Protein AF-A0A8S2PSJ0-F1 (afdb_monomer_lite)

Structure (mmCIF, N/CA/C/O backbone):
data_AF-A0A8S2PSJ0-F1
#
_entry.id   AF-A0A8S2PSJ0-F1
#
loop_
_atom_site.group_PDB
_atom_site.id
_atom_site.type_symbol
_atom_site.label_atom_id
_atom_site.label_alt_id
_atom_site.label_comp_id
_atom_site.label_asym_id
_atom_site.label_entity_id
_atom_site.label_seq_id
_atom_site.pdbx_PDB_ins_code
_atom_site.Cartn_x
_atom_site.Cartn_y
_atom_site.Cartn_z
_atom_site.occupancy
_atom_site.B_iso_or_equiv
_atom_site.auth_seq_id
_atom_site.auth_comp_id
_atom_site.auth_asym_id
_atom_site.auth_atom_id
_atom_site.pdbx_PDB_model_num
ATOM 1 N N . MET A 1 1 ? 32.966 13.138 -18.708 1.00 40.41 1 MET A N 1
ATOM 2 C CA . MET A 1 1 ? 32.178 12.033 -18.111 1.00 40.41 1 MET A CA 1
ATOM 3 C C . MET A 1 1 ? 32.703 11.611 -16.734 1.00 40.41 1 MET A C 1
ATOM 5 O O . MET A 1 1 ? 31.937 11.691 -15.784 1.00 40.41 1 MET A O 1
ATOM 9 N N . ALA A 1 2 ? 33.989 11.267 -16.569 1.00 44.00 2 ALA A N 1
ATOM 10 C CA . ALA A 1 2 ? 34.553 10.780 -15.294 1.00 44.00 2 ALA A CA 1
ATOM 11 C C . ALA A 1 2 ? 34.354 11.712 -14.070 1.00 44.00 2 ALA A C 1
ATOM 13 O O . ALA A 1 2 ? 34.025 11.252 -12.980 1.00 44.00 2 ALA A O 1
ATOM 14 N N . ALA A 1 3 ? 34.465 13.035 -14.243 1.00 50.28 3 ALA A N 1
ATOM 15 C CA . ALA A 1 3 ? 34.291 13.997 -13.146 1.00 50.28 3 ALA A CA 1
ATOM 16 C C . ALA A 1 3 ? 32.845 14.099 -12.613 1.00 50.28 3 ALA A C 1
ATOM 18 O O . ALA A 1 3 ? 32.640 14.432 -11.449 1.00 50.28 3 ALA A O 1
ATOM 19 N N . ILE A 1 4 ? 31.841 13.818 -13.452 1.00 47.78 4 ILE A N 1
ATOM 20 C CA . ILE A 1 4 ? 30.420 13.860 -13.066 1.00 47.78 4 ILE A CA 1
ATOM 21 C C . ILE A 1 4 ? 30.052 12.576 -12.318 1.00 47.78 4 ILE A C 1
ATOM 23 O O . ILE A 1 4 ? 29.417 12.637 -11.269 1.00 47.78 4 ILE A O 1
ATOM 27 N N . VAL A 1 5 ? 30.533 11.428 -12.803 1.00 52.12 5 VAL A N 1
ATOM 28 C CA . VAL A 1 5 ? 30.345 10.123 -12.154 1.00 52.12 5 VAL A CA 1
ATOM 29 C C . VAL A 1 5 ? 30.957 10.123 -10.751 1.00 52.12 5 VAL A C 1
ATOM 31 O O . VAL A 1 5 ? 30.275 9.745 -9.806 1.00 52.12 5 VAL A O 1
ATOM 34 N N . ASN A 1 6 ? 32.166 10.672 -10.581 1.00 55.84 6 ASN A N 1
ATOM 35 C CA . ASN A 1 6 ? 32.816 10.796 -9.268 1.00 55.84 6 ASN A CA 1
ATOM 36 C C . ASN A 1 6 ? 32.075 11.729 -8.293 1.00 55.84 6 ASN A C 1
ATOM 38 O O . ASN A 1 6 ? 32.113 11.521 -7.080 1.00 55.84 6 ASN A O 1
ATOM 42 N N . LYS A 1 7 ? 31.375 12.755 -8.795 1.00 51.44 7 LYS A N 1
ATOM 43 C CA . LYS A 1 7 ? 30.520 13.612 -7.957 1.00 51.44 7 LYS A CA 1
ATOM 44 C C . LYS A 1 7 ? 29.247 12.887 -7.522 1.00 51.44 7 LYS A C 1
ATOM 46 O O . LYS A 1 7 ? 28.846 13.007 -6.369 1.00 51.44 7 LYS A O 1
ATOM 51 N N . ILE A 1 8 ? 28.628 12.106 -8.405 1.00 54.94 8 ILE A N 1
ATOM 52 C CA . ILE A 1 8 ? 27.411 11.342 -8.090 1.00 54.94 8 ILE A CA 1
ATOM 53 C C . ILE A 1 8 ? 27.715 10.220 -7.089 1.00 54.94 8 ILE A C 1
ATOM 55 O O . ILE A 1 8 ? 26.994 10.074 -6.103 1.00 54.94 8 ILE A O 1
ATOM 59 N N . THR A 1 9 ? 28.809 9.480 -7.277 1.00 56.53 9 THR A N 1
ATOM 60 C CA . THR A 1 9 ? 29.201 8.371 -6.389 1.00 56.53 9 THR A CA 1
ATOM 61 C C . THR A 1 9 ? 29.614 8.829 -4.992 1.00 56.53 9 THR A C 1
ATOM 63 O O . THR A 1 9 ? 29.404 8.095 -4.033 1.00 56.53 9 THR A O 1
ATOM 66 N N . THR A 1 10 ? 30.140 10.047 -4.842 1.00 56.94 10 THR A N 1
ATOM 67 C CA . THR A 1 10 ? 30.482 10.623 -3.527 1.00 56.94 10 THR A CA 1
ATOM 68 C C . THR A 1 10 ? 29.301 11.320 -2.847 1.00 56.94 10 THR A C 1
ATOM 70 O O . THR A 1 10 ? 29.219 11.327 -1.620 1.00 56.94 10 THR A O 1
ATOM 73 N N . THR A 1 11 ? 28.344 11.846 -3.616 1.00 54.62 11 THR A N 1
ATOM 74 C CA . THR A 1 11 ? 27.159 12.539 -3.075 1.00 54.62 11 THR A CA 1
ATOM 75 C C . THR A 1 11 ? 26.040 11.564 -2.681 1.00 54.62 11 THR A C 1
ATOM 77 O O . THR A 1 11 ? 25.352 11.781 -1.684 1.00 54.62 11 THR A O 1
ATOM 80 N N . ALA A 1 12 ? 25.878 10.447 -3.398 1.00 55.59 12 ALA A N 1
ATOM 81 C CA . ALA A 1 12 ? 24.887 9.412 -3.087 1.00 55.59 12 ALA A CA 1
ATOM 82 C C . ALA A 1 12 ? 24.962 8.857 -1.640 1.00 55.59 12 ALA A C 1
ATOM 84 O O . ALA A 1 12 ? 23.925 8.846 -0.967 1.00 55.59 12 ALA A O 1
ATOM 85 N N . PRO A 1 13 ? 26.133 8.464 -1.092 1.00 62.53 13 PRO A N 1
ATOM 86 C CA . PRO A 1 13 ? 26.226 7.988 0.292 1.00 62.53 13 PRO A CA 1
ATOM 87 C C . PRO A 1 13 ? 25.965 9.097 1.325 1.00 62.53 13 PRO A C 1
ATOM 89 O O . PRO A 1 13 ? 25.469 8.821 2.420 1.00 62.53 13 PRO A O 1
ATOM 92 N N . GLN A 1 14 ? 26.223 10.366 0.990 1.00 65.56 14 GLN A N 1
ATOM 93 C CA . GLN A 1 14 ? 25.905 11.501 1.865 1.00 65.56 14 GLN A CA 1
ATOM 94 C C . GLN A 1 14 ? 24.394 11.759 1.946 1.00 65.56 14 GLN A C 1
ATOM 96 O O . GLN A 1 14 ? 23.866 12.004 3.029 1.00 65.56 14 GLN A O 1
ATOM 101 N N . ILE A 1 15 ? 23.675 11.629 0.828 1.00 69.31 15 ILE A N 1
ATOM 102 C CA . ILE A 1 15 ? 22.209 11.739 0.805 1.00 69.31 15 ILE A CA 1
ATOM 103 C C . ILE A 1 15 ? 21.572 10.550 1.534 1.00 69.31 15 ILE A C 1
ATOM 105 O O . ILE A 1 15 ? 20.698 10.749 2.378 1.00 69.31 15 ILE A O 1
ATOM 109 N N . ALA A 1 16 ? 22.039 9.325 1.276 1.00 63.41 16 ALA A N 1
ATOM 110 C CA . ALA A 1 16 ? 21.532 8.125 1.942 1.00 63.41 16 ALA A CA 1
ATOM 111 C C . ALA A 1 16 ? 21.738 8.179 3.466 1.00 63.41 16 ALA A C 1
ATOM 113 O O . ALA A 1 16 ? 20.807 7.920 4.229 1.00 63.41 16 ALA A O 1
ATOM 114 N N . SER A 1 17 ? 22.924 8.594 3.924 1.00 61.53 17 SER A N 1
ATOM 115 C CA . SER A 1 17 ? 23.196 8.781 5.355 1.00 61.53 17 SER A CA 1
ATOM 116 C C . SER A 1 17 ? 22.413 9.952 5.963 1.00 61.53 17 SER A C 1
ATOM 118 O O . SER A 1 17 ? 21.994 9.862 7.118 1.00 61.53 17 SER A O 1
ATOM 120 N N . GLY A 1 18 ? 22.130 11.011 5.198 1.00 70.38 18 GLY A N 1
ATOM 121 C CA . GLY A 1 18 ? 21.228 12.094 5.603 1.00 70.38 18 GLY A CA 1
ATOM 122 C C . GLY A 1 18 ? 19.787 11.619 5.821 1.00 70.38 18 GLY A C 1
ATOM 123 O O . GLY A 1 18 ? 19.194 11.897 6.867 1.00 70.38 18 GLY A O 1
ATOM 124 N N . VAL A 1 19 ? 19.243 10.835 4.885 1.00 69.62 19 VAL A N 1
ATOM 125 C CA . VAL A 1 19 ? 17.903 10.230 4.997 1.00 69.62 19 VAL A CA 1
ATOM 126 C C . VAL A 1 19 ? 17.849 9.231 6.153 1.00 69.62 19 VAL A C 1
ATOM 128 O O . VAL A 1 19 ? 16.903 9.260 6.940 1.00 69.62 19 VAL A O 1
ATOM 131 N N . ALA A 1 20 ? 18.880 8.399 6.321 1.00 68.25 20 ALA A N 1
ATOM 132 C CA . ALA A 1 20 ? 18.963 7.452 7.429 1.00 68.25 20 ALA A CA 1
ATOM 133 C C . ALA A 1 20 ? 18.975 8.167 8.790 1.00 68.25 20 ALA A C 1
ATOM 135 O O . ALA A 1 20 ? 18.188 7.820 9.671 1.00 68.25 20 ALA A O 1
ATOM 136 N N . ARG A 1 21 ? 19.788 9.222 8.951 1.00 69.88 21 ARG A N 1
ATOM 137 C CA . ARG A 1 21 ? 19.834 10.035 10.182 1.00 69.88 21 ARG A CA 1
ATOM 138 C C . ARG A 1 21 ? 18.501 10.724 10.484 1.00 69.88 21 ARG A C 1
ATOM 140 O O . ARG A 1 21 ? 18.159 10.894 11.651 1.00 69.88 21 ARG A O 1
ATOM 147 N N . PHE A 1 22 ? 17.728 11.082 9.458 1.00 75.81 22 PHE A N 1
ATOM 148 C CA . PHE A 1 22 ? 16.395 11.667 9.620 1.00 75.81 22 PHE A CA 1
ATOM 149 C C . PHE A 1 22 ? 15.313 10.627 9.961 1.00 75.81 22 PHE A C 1
ATOM 151 O O . PHE A 1 22 ? 14.418 10.900 10.766 1.00 75.81 22 PHE A O 1
ATOM 158 N N . ALA A 1 23 ? 15.385 9.432 9.373 1.00 75.81 23 ALA A N 1
ATOM 159 C CA . ALA A 1 23 ? 14.396 8.373 9.561 1.00 75.81 23 ALA A CA 1
ATOM 160 C C . ALA A 1 23 ? 14.571 7.618 10.891 1.00 75.81 23 ALA A C 1
ATOM 162 O O . ALA A 1 23 ? 13.580 7.310 11.556 1.00 75.81 23 ALA A O 1
ATOM 163 N N . GLN A 1 24 ? 15.814 7.375 11.321 1.00 77.62 24 GLN A N 1
ATOM 164 C CA . GLN A 1 24 ? 16.148 6.645 12.552 1.00 77.62 24 GLN A CA 1
ATOM 165 C C . GLN A 1 24 ? 15.396 7.122 13.810 1.00 77.62 24 GLN A C 1
ATOM 167 O O . GLN A 1 24 ? 14.772 6.287 14.472 1.00 77.62 24 GLN A O 1
ATOM 172 N N . PRO A 1 25 ? 15.385 8.423 14.174 1.00 85.62 25 PRO A N 1
ATOM 173 C CA . PRO A 1 25 ? 14.705 8.867 15.391 1.00 85.62 25 PRO A CA 1
ATOM 174 C C . PRO A 1 25 ? 13.179 8.721 15.303 1.00 85.62 25 PRO A C 1
ATOM 176 O O . PRO A 1 25 ? 12.532 8.479 16.324 1.00 85.62 25 PRO A O 1
ATOM 179 N N . LYS A 1 26 ? 12.597 8.828 14.100 1.00 78.81 26 LYS A N 1
ATOM 180 C CA . LYS A 1 26 ? 11.154 8.655 13.875 1.00 78.81 26 LYS A CA 1
ATOM 181 C C . LYS A 1 26 ? 10.747 7.191 13.984 1.00 78.81 26 LYS A C 1
ATOM 183 O O . LYS A 1 26 ? 9.785 6.884 14.681 1.00 78.81 26 LYS A O 1
ATOM 188 N N . LEU A 1 27 ? 11.524 6.297 13.377 1.00 79.31 27 LEU A N 1
ATOM 189 C CA . LEU A 1 27 ? 11.303 4.855 13.463 1.00 79.31 27 LEU A CA 1
ATOM 190 C C . LEU A 1 27 ? 11.494 4.338 14.888 1.00 79.31 27 LEU A C 1
ATOM 192 O O . LEU A 1 27 ? 10.680 3.551 15.351 1.00 79.31 27 LEU A O 1
ATOM 196 N N . LYS A 1 28 ? 12.504 4.822 15.622 1.00 76.31 28 LYS A N 1
ATOM 197 C CA . LYS A 1 28 ? 12.721 4.416 17.018 1.00 76.31 28 LYS A CA 1
ATOM 198 C C . LYS A 1 28 ? 11.536 4.783 17.915 1.00 76.31 28 LYS A C 1
ATOM 200 O O . LYS A 1 28 ? 11.123 3.973 18.740 1.00 76.31 28 LYS A O 1
ATOM 205 N N . ARG A 1 29 ? 10.978 5.987 17.745 1.00 79.25 29 ARG A N 1
ATOM 206 C CA . ARG A 1 29 ? 9.770 6.418 18.469 1.00 79.25 29 ARG A CA 1
ATOM 207 C C . ARG A 1 29 ? 8.546 5.610 18.053 1.00 79.25 29 ARG A C 1
ATOM 209 O O . ARG A 1 29 ? 7.826 5.140 18.923 1.00 79.25 29 ARG A O 1
ATOM 216 N N . PHE A 1 30 ? 8.346 5.413 16.751 1.00 80.38 30 PHE A N 1
ATOM 217 C CA . PHE A 1 30 ? 7.265 4.576 16.231 1.00 80.38 30 PHE A CA 1
ATOM 218 C C . PHE A 1 30 ? 7.323 3.160 16.815 1.00 80.38 30 PHE A C 1
ATOM 220 O O . PHE A 1 30 ? 6.324 2.666 17.320 1.00 80.38 30 PHE A O 1
ATOM 227 N N . TRP A 1 31 ? 8.504 2.541 16.819 1.00 80.06 31 TRP A N 1
ATOM 228 C CA . TRP A 1 31 ? 8.697 1.184 17.322 1.00 80.06 31 TRP A CA 1
ATOM 229 C C . TRP A 1 31 ? 8.445 1.074 18.828 1.00 80.06 31 TRP A C 1
ATOM 231 O O . TRP A 1 31 ? 7.855 0.099 19.285 1.00 80.06 31 TRP A O 1
ATOM 241 N N . TYR A 1 32 ? 8.840 2.097 19.593 1.00 80.62 32 TYR A N 1
ATOM 242 C CA . TYR A 1 32 ? 8.536 2.177 21.019 1.00 80.62 32 TYR A CA 1
ATOM 243 C C . TYR A 1 32 ? 7.020 2.164 21.283 1.00 80.62 32 TYR A C 1
ATOM 245 O O . TYR A 1 32 ? 6.552 1.321 22.044 1.00 80.62 32 TYR A O 1
ATOM 253 N N . PHE A 1 33 ? 6.249 3.038 20.625 1.00 81.50 33 PHE A N 1
ATOM 254 C CA . PHE A 1 33 ? 4.793 3.102 20.817 1.00 81.50 33 PHE A CA 1
ATOM 255 C C . PHE A 1 33 ? 4.068 1.881 20.251 1.00 81.50 33 PHE A C 1
ATOM 257 O O . PHE A 1 33 ? 3.209 1.323 20.924 1.00 81.50 33 PHE A O 1
ATOM 264 N N . ALA A 1 34 ? 4.469 1.399 19.072 1.00 80.75 34 ALA A N 1
ATOM 265 C CA . ALA A 1 34 ? 3.878 0.212 18.462 1.00 80.75 34 ALA A CA 1
ATOM 266 C C . ALA A 1 34 ? 3.964 -1.008 19.392 1.00 80.75 34 ALA A C 1
ATOM 268 O O . ALA A 1 34 ? 2.999 -1.752 19.525 1.00 80.75 34 ALA A O 1
ATOM 269 N N . ARG A 1 35 ? 5.088 -1.191 20.093 1.00 75.56 35 ARG A N 1
ATOM 270 C CA . ARG A 1 35 ? 5.257 -2.312 21.026 1.00 75.56 35 ARG A CA 1
ATOM 271 C C . ARG A 1 35 ? 4.382 -2.207 22.275 1.00 75.56 35 ARG A C 1
ATOM 273 O O . ARG A 1 35 ? 3.985 -3.230 22.823 1.00 75.56 35 ARG A O 1
ATOM 280 N N . VAL A 1 36 ? 4.118 -0.996 22.751 1.00 78.00 36 VAL A N 1
ATOM 281 C CA . VAL A 1 36 ? 3.357 -0.785 23.989 1.00 78.00 36 VAL A CA 1
ATOM 282 C C . VAL A 1 36 ? 1.852 -0.770 23.720 1.00 78.00 36 VAL A C 1
ATOM 284 O O . VAL A 1 36 ? 1.096 -1.357 24.489 1.00 78.00 36 VAL A O 1
ATOM 287 N N . GLU A 1 37 ? 1.420 -0.143 22.627 1.00 82.62 37 GLU A N 1
ATOM 288 C CA . GLU A 1 37 ? 0.004 0.125 22.348 1.00 82.62 37 GLU A CA 1
ATOM 289 C C . GLU A 1 37 ? -0.639 -0.905 21.415 1.00 82.62 37 GLU A C 1
ATOM 291 O O . GLU A 1 37 ? -1.819 -1.200 21.562 1.00 82.62 37 GLU A O 1
ATOM 296 N N . LEU A 1 38 ? 0.124 -1.493 20.486 1.00 81.50 38 LEU A N 1
ATOM 297 C CA . LEU A 1 38 ? -0.397 -2.472 19.520 1.00 81.50 38 LEU A CA 1
ATOM 298 C C . LEU A 1 38 ? -0.120 -3.920 19.934 1.00 81.50 38 LEU A C 1
ATOM 300 O O . LEU A 1 38 ? -0.284 -4.839 19.128 1.00 81.50 38 LEU A O 1
ATOM 304 N N . ARG A 1 39 ? 0.319 -4.150 21.178 1.00 79.06 39 ARG A N 1
ATOM 305 C CA . ARG A 1 39 ? 0.467 -5.513 21.688 1.00 79.06 39 ARG A CA 1
ATOM 306 C C . ARG A 1 39 ? -0.910 -6.183 21.762 1.00 79.06 39 ARG A C 1
ATOM 308 O O . ARG A 1 39 ? -1.878 -5.536 22.166 1.00 79.06 39 ARG A O 1
ATOM 315 N N . PRO A 1 40 ? -1.016 -7.471 21.406 1.00 78.44 40 PRO A N 1
ATOM 316 C CA . PRO A 1 40 ? -2.241 -8.211 21.650 1.00 78.44 40 PRO A CA 1
ATOM 317 C C . PRO A 1 40 ? -2.567 -8.177 23.156 1.00 78.44 40 PRO A C 1
ATOM 319 O O . PRO A 1 40 ? -1.646 -8.235 23.980 1.00 78.44 40 PRO A O 1
ATOM 322 N N . PRO A 1 41 ? -3.854 -8.055 23.527 1.00 77.62 41 PRO A N 1
ATOM 323 C CA . PRO A 1 41 ? -4.260 -7.984 24.924 1.00 77.62 41 PRO A CA 1
ATOM 324 C C . PRO A 1 41 ? -3.829 -9.249 25.661 1.00 77.62 41 PRO A C 1
ATOM 326 O O . PRO A 1 41 ? -3.899 -10.361 25.125 1.00 77.62 41 PRO A O 1
ATOM 329 N N . MET A 1 42 ? -3.394 -9.091 26.908 1.00 82.00 42 MET A N 1
ATOM 330 C CA . MET A 1 42 ? -3.032 -10.248 27.721 1.00 82.00 42 MET A CA 1
ATOM 331 C C . MET A 1 42 ? -4.302 -11.009 28.132 1.00 82.00 42 MET A C 1
ATOM 333 O O . MET A 1 42 ? -5.337 -10.383 28.372 1.00 82.00 42 MET A O 1
ATOM 337 N N . PRO A 1 43 ? -4.245 -12.341 28.314 1.00 78.81 43 PRO A N 1
ATOM 338 C CA . PRO A 1 43 ? -5.394 -13.134 28.745 1.00 78.81 43 PRO A CA 1
ATOM 339 C C . PRO A 1 43 ? -6.142 -12.602 29.986 1.00 78.81 43 PRO A C 1
ATOM 341 O O . PRO A 1 43 ? -7.357 -12.751 30.093 1.00 78.81 43 PRO A O 1
ATOM 344 N N . GLY A 1 44 ? -5.439 -11.929 30.904 1.00 81.56 44 GLY A N 1
ATOM 345 C CA . GLY A 1 44 ? -6.033 -11.303 32.092 1.00 81.56 44 GLY A CA 1
ATOM 346 C C . GLY A 1 44 ? -6.856 -10.033 31.826 1.00 81.56 44 GLY A C 1
ATOM 347 O O . GLY A 1 44 ? -7.668 -9.648 32.662 1.00 81.56 44 GLY A O 1
ATOM 348 N N . GLU A 1 45 ? -6.698 -9.390 30.668 1.00 81.38 45 GLU A N 1
ATOM 349 C CA . GLU A 1 45 ? -7.385 -8.139 30.313 1.00 81.38 45 GLU A CA 1
ATOM 350 C C . GLU A 1 45 ? -8.747 -8.395 29.637 1.00 81.38 45 GLU A C 1
ATOM 352 O O . GLU A 1 45 ? -9.616 -7.519 29.643 1.00 81.38 45 GLU A O 1
ATOM 357 N N . PHE A 1 46 ? -9.003 -9.612 29.132 1.00 83.56 46 PHE A N 1
ATOM 358 C CA . PHE A 1 46 ? -10.279 -9.958 28.483 1.00 83.56 46 PHE A CA 1
ATOM 359 C C . PHE A 1 46 ? -11.488 -9.828 29.414 1.00 83.56 46 PHE A C 1
ATOM 361 O O . PHE A 1 46 ? -12.568 -9.446 28.961 1.00 83.56 46 PHE A O 1
ATOM 368 N N . GLY A 1 47 ? -11.316 -10.083 30.716 1.00 84.94 47 GLY A N 1
ATOM 369 C CA . GLY A 1 47 ? -12.383 -9.886 31.700 1.00 84.94 47 GLY A CA 1
ATOM 370 C C . GLY A 1 47 ? -12.832 -8.423 31.783 1.00 84.94 47 GLY A C 1
ATOM 371 O O . GLY A 1 47 ? -14.032 -8.142 31.802 1.00 84.94 47 GLY A O 1
ATOM 372 N N . ALA A 1 48 ? -11.884 -7.482 31.749 1.00 85.56 48 ALA A N 1
ATOM 373 C CA . ALA A 1 48 ? -12.177 -6.050 31.744 1.00 85.56 48 ALA A CA 1
ATOM 374 C C . ALA A 1 48 ? -12.833 -5.607 30.424 1.00 85.56 48 ALA A C 1
ATOM 376 O O . ALA A 1 48 ? -13.793 -4.834 30.444 1.00 85.56 48 ALA A O 1
ATOM 377 N N . VAL A 1 49 ? -12.384 -6.148 29.284 1.00 84.25 49 VAL A N 1
ATOM 378 C CA . VAL A 1 49 ? -12.997 -5.893 27.966 1.00 84.25 49 VAL A CA 1
ATOM 379 C C . VAL A 1 49 ? -14.454 -6.366 27.933 1.00 84.25 49 VAL A C 1
ATOM 381 O O . VAL A 1 49 ? -15.336 -5.625 27.493 1.00 84.25 49 VAL A O 1
ATOM 384 N N . GLN A 1 50 ? -14.737 -7.564 28.453 1.00 87.00 50 GLN A N 1
ATOM 385 C CA . GLN A 1 50 ? -16.095 -8.109 28.511 1.00 87.00 50 GLN A CA 1
ATOM 386 C C . GLN A 1 50 ? -17.010 -7.261 29.404 1.00 87.00 50 GLN A C 1
ATOM 388 O O . GLN A 1 50 ? -18.154 -6.991 29.032 1.00 87.00 50 GLN A O 1
ATOM 393 N N . GLN A 1 51 ? -16.516 -6.798 30.555 1.00 87.06 51 GLN A N 1
ATOM 394 C CA . GLN A 1 51 ? -17.265 -5.893 31.433 1.00 87.06 51 GLN A CA 1
ATOM 395 C C . GLN A 1 51 ? -17.518 -4.531 30.770 1.00 87.06 51 GLN A C 1
ATOM 397 O O . GLN A 1 51 ? -18.637 -4.019 30.832 1.00 87.06 51 GLN A O 1
ATOM 402 N N . GLY A 1 52 ? -16.521 -3.970 30.079 1.00 86.00 52 GLY A N 1
ATOM 403 C CA . GLY A 1 52 ? -16.662 -2.731 29.310 1.00 86.00 52 GLY A CA 1
ATOM 404 C C . GLY A 1 52 ? -17.731 -2.840 28.222 1.00 86.00 52 GLY A C 1
ATOM 405 O O . GLY A 1 52 ? -18.595 -1.968 28.111 1.00 86.00 52 GLY A O 1
ATOM 406 N N . PHE A 1 53 ? -17.748 -3.955 27.489 1.00 87.44 53 PHE A N 1
ATOM 407 C CA . PHE A 1 53 ? -18.778 -4.233 26.490 1.00 87.44 53 PHE A CA 1
ATOM 408 C C . PHE A 1 53 ? -20.170 -4.393 27.116 1.00 87.44 53 PHE A C 1
ATOM 410 O O . PHE A 1 53 ? -21.134 -3.801 26.633 1.00 87.44 53 PHE A O 1
ATOM 417 N N . GLN A 1 54 ? -20.297 -5.126 28.227 1.00 88.88 54 GLN A N 1
ATOM 418 C CA . GLN A 1 54 ? -21.575 -5.251 28.937 1.00 88.88 54 GLN A CA 1
ATOM 419 C C . GLN A 1 54 ? -22.097 -3.895 29.424 1.00 88.88 54 GLN A C 1
ATOM 421 O O . GLN A 1 54 ? -23.296 -3.634 29.334 1.00 88.88 54 GLN A O 1
ATOM 426 N N . ASN A 1 55 ? -21.219 -3.015 29.904 1.00 86.25 55 ASN A N 1
ATOM 427 C CA . ASN A 1 55 ? -21.591 -1.662 30.314 1.00 86.25 55 ASN A CA 1
ATOM 428 C C . ASN A 1 55 ? -22.017 -0.799 29.120 1.00 86.25 55 ASN A C 1
ATOM 430 O O . ASN A 1 55 ? -22.971 -0.027 29.239 1.00 86.25 55 ASN A O 1
ATOM 434 N N . LEU A 1 56 ? -21.372 -0.966 27.962 1.00 85.50 56 LEU A N 1
ATOM 435 C CA . LEU A 1 56 ? -21.752 -0.295 26.719 1.00 85.50 56 LEU A CA 1
ATOM 436 C C . LEU A 1 56 ? -23.139 -0.747 26.238 1.00 85.50 56 LEU A C 1
ATOM 438 O O . LEU A 1 56 ? -23.985 0.093 25.941 1.00 85.50 56 LEU A O 1
ATOM 442 N N . VAL A 1 57 ? -23.407 -2.057 26.239 1.00 86.56 57 VAL A N 1
ATOM 443 C CA . VAL A 1 57 ? -24.717 -2.628 25.874 1.00 86.56 57 VAL A CA 1
ATOM 444 C C . VAL A 1 57 ? -25.806 -2.167 26.839 1.00 86.56 57 VAL A C 1
ATOM 446 O O . VAL A 1 57 ? -26.879 -1.743 26.404 1.00 86.56 57 VAL A O 1
ATOM 449 N N . LYS A 1 58 ? -25.531 -2.183 28.149 1.00 86.94 58 LYS A N 1
ATOM 450 C CA . LYS A 1 58 ? -26.453 -1.654 29.163 1.00 86.94 58 LYS A CA 1
ATOM 451 C C . LYS A 1 58 ? -26.739 -0.172 28.924 1.00 86.94 58 LYS A C 1
ATOM 453 O O . LYS A 1 58 ? -27.902 0.206 28.915 1.00 86.94 58 LYS A O 1
ATOM 458 N N . SER A 1 59 ? -25.717 0.636 28.637 1.00 82.19 59 SER A N 1
ATOM 459 C CA . SER A 1 59 ? -25.861 2.075 28.361 1.00 82.19 59 SER A CA 1
ATOM 460 C C . SER A 1 59 ? -26.606 2.368 27.052 1.00 82.19 59 SER A C 1
ATOM 462 O O . SER A 1 59 ? -27.345 3.348 26.968 1.00 82.19 59 SER A O 1
ATOM 464 N N . ALA A 1 60 ? -26.454 1.525 26.026 1.00 84.69 60 ALA A N 1
ATOM 465 C CA . ALA A 1 60 ? -27.229 1.624 24.789 1.00 84.69 60 ALA A CA 1
ATOM 466 C C . ALA A 1 60 ? -28.709 1.277 25.030 1.00 84.69 60 ALA A C 1
ATOM 468 O O . ALA A 1 60 ? -29.599 2.002 24.583 1.00 84.69 60 ALA A O 1
ATOM 469 N N . THR A 1 61 ? -28.960 0.218 25.805 1.00 88.06 61 THR A N 1
ATOM 470 C CA . THR A 1 61 ? -30.308 -0.251 26.168 1.00 88.06 61 THR A CA 1
ATOM 471 C C . THR A 1 61 ? -31.053 0.774 27.026 1.00 88.06 61 THR A C 1
ATOM 473 O O . THR A 1 61 ? -32.233 1.025 26.802 1.00 88.06 61 THR A O 1
ATOM 476 N N . THR A 1 62 ? -30.369 1.431 27.967 1.00 85.00 62 THR A N 1
ATOM 477 C CA . THR A 1 62 ? -30.951 2.452 28.860 1.00 85.00 62 THR A CA 1
ATOM 478 C C . THR A 1 62 ? -31.046 3.849 28.237 1.00 85.00 62 THR A C 1
ATOM 480 O O . THR A 1 62 ? -31.270 4.828 28.942 1.00 85.00 62 THR A O 1
ATOM 483 N N . GLN A 1 63 ? -30.879 3.970 26.917 1.00 81.19 63 GLN A N 1
ATOM 484 C CA . GLN A 1 63 ? -30.853 5.246 26.192 1.00 81.19 63 GLN A CA 1
ATOM 485 C C . GLN A 1 63 ? -29.785 6.259 26.667 1.00 81.19 63 GLN A C 1
ATOM 487 O O . GLN A 1 63 ? -29.892 7.455 26.393 1.00 81.19 63 GLN A O 1
ATOM 492 N N . GLY A 1 64 ? -28.699 5.803 27.299 1.00 77.00 64 GLY A N 1
ATOM 493 C CA . GLY A 1 64 ? -27.612 6.658 27.798 1.00 77.00 64 GLY A CA 1
ATOM 494 C C . GLY A 1 64 ? -26.850 7.434 26.713 1.00 77.00 64 GLY A C 1
ATOM 495 O O . GLY A 1 64 ? -26.273 8.482 26.993 1.00 77.00 64 GLY A O 1
ATOM 496 N N . TRP A 1 65 ? -26.917 6.984 25.457 1.00 75.06 65 TRP A N 1
ATOM 497 C CA . TRP A 1 65 ? -26.361 7.665 24.278 1.00 75.06 65 TRP A CA 1
ATOM 498 C C . TRP A 1 65 ? -26.920 9.079 24.055 1.00 75.06 65 TRP A C 1
ATOM 500 O O . TRP A 1 65 ? -26.249 9.907 23.443 1.00 75.06 65 TRP A O 1
ATOM 510 N N . ARG A 1 66 ? -28.111 9.386 24.587 1.00 79.81 66 ARG A N 1
ATOM 511 C CA . ARG A 1 66 ? -28.750 10.705 24.446 1.00 79.81 66 ARG A CA 1
ATOM 512 C C . ARG A 1 66 ? -28.153 11.774 25.368 1.00 79.81 66 ARG A C 1
ATOM 514 O O . ARG A 1 66 ? -28.310 12.955 25.087 1.00 79.81 66 ARG A O 1
ATOM 521 N N . ASN A 1 67 ? -27.440 11.372 26.423 1.00 84.00 67 ASN A N 1
ATOM 522 C CA . ASN A 1 67 ? -26.823 12.280 27.398 1.00 84.00 67 ASN A CA 1
ATOM 523 C C . ASN A 1 67 ? -25.332 12.550 27.119 1.00 84.00 67 ASN A C 1
ATOM 525 O O . ASN A 1 67 ? -24.640 13.129 27.956 1.00 84.00 67 ASN A O 1
ATOM 529 N N . LEU A 1 68 ? -24.809 12.115 25.968 1.00 81.94 68 LEU A N 1
ATOM 530 C CA . LEU A 1 68 ? -23.405 12.304 25.614 1.00 81.94 68 LEU A CA 1
ATOM 531 C C . LEU A 1 68 ? -23.143 13.721 25.106 1.00 81.94 68 LEU A C 1
ATOM 533 O O . LEU A 1 68 ? -23.874 14.263 24.278 1.00 81.94 68 LEU A O 1
ATOM 537 N N . THR A 1 69 ? -22.036 14.304 25.556 1.00 90.31 69 THR A N 1
ATOM 538 C CA . THR A 1 69 ? -21.566 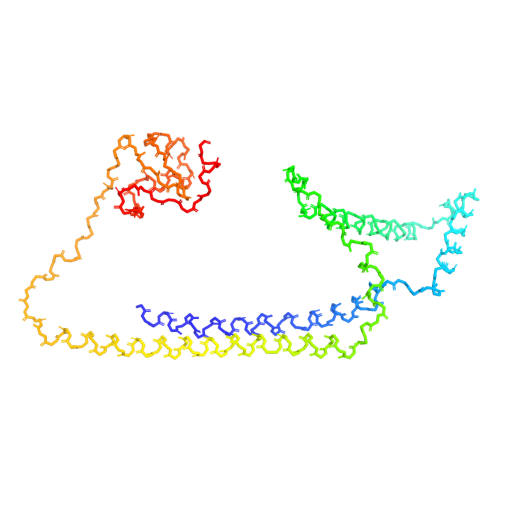15.578 25.004 1.00 90.31 69 THR A CA 1
ATOM 539 C C . THR A 1 69 ? -20.988 15.374 23.599 1.00 90.31 69 THR A C 1
ATOM 541 O O . THR A 1 69 ? -20.381 14.342 23.313 1.00 90.31 69 THR A O 1
ATOM 544 N N . VAL A 1 70 ? -21.107 16.377 22.718 1.00 89.00 70 VAL A N 1
ATOM 545 C CA . VAL A 1 70 ? -20.618 16.299 21.321 1.00 89.00 70 VAL A CA 1
ATOM 546 C C . VAL A 1 70 ? -19.124 15.956 21.247 1.00 89.00 70 VAL A C 1
ATOM 548 O O . VAL A 1 70 ? -18.700 15.215 20.365 1.00 89.00 70 VAL A O 1
ATOM 551 N N . LYS A 1 71 ? -18.324 16.432 22.211 1.00 89.69 71 LYS A N 1
ATOM 552 C CA . LYS A 1 71 ? -16.888 16.122 22.298 1.00 89.69 71 LYS A CA 1
ATOM 553 C C . LYS A 1 71 ? -16.633 14.632 22.548 1.00 89.69 71 LYS A C 1
ATOM 555 O O . LYS A 1 71 ? -15.776 14.043 21.899 1.00 89.69 71 LYS A O 1
ATOM 560 N N . GLN A 1 72 ? -17.385 14.026 23.467 1.00 86.12 72 GLN A N 1
ATOM 561 C CA . GLN A 1 72 ? -17.271 12.599 23.782 1.00 86.12 72 GLN A CA 1
ATOM 562 C C . GLN A 1 72 ? -17.793 11.734 22.638 1.00 86.12 72 GLN A C 1
ATOM 564 O O . GLN A 1 72 ? -17.157 10.747 22.278 1.00 86.12 72 GLN A O 1
ATOM 569 N N . LEU A 1 73 ? -18.919 12.128 22.038 1.00 88.19 73 LEU A N 1
ATOM 570 C CA . LEU A 1 73 ? -19.474 11.443 20.876 1.00 88.19 73 LEU A CA 1
ATOM 571 C C . LEU A 1 73 ? -18.467 11.428 19.722 1.00 88.19 73 LEU A C 1
ATOM 573 O O . LEU A 1 73 ? -18.172 10.360 19.198 1.00 88.19 73 LEU A O 1
ATOM 577 N N . GLY A 1 74 ? -17.893 12.589 19.390 1.00 91.38 74 GLY A N 1
ATOM 578 C CA . GLY A 1 74 ? -16.892 12.718 18.332 1.00 91.38 74 GLY A CA 1
ATOM 579 C C . GLY A 1 74 ? -15.666 11.832 18.565 1.00 91.38 74 GLY A C 1
ATOM 580 O O . GLY A 1 74 ? -15.233 11.125 17.655 1.00 91.38 74 GLY A O 1
ATOM 581 N N . LEU A 1 75 ? -15.145 11.805 19.795 1.00 91.06 75 LEU A N 1
ATOM 582 C CA . LEU A 1 75 ? -13.998 10.967 20.147 1.00 91.06 75 LEU A CA 1
ATOM 583 C C . LEU A 1 75 ? -14.326 9.471 20.018 1.00 91.06 75 LEU A C 1
ATOM 585 O O . LEU A 1 75 ? -13.588 8.735 19.368 1.00 91.06 75 LEU A O 1
ATOM 589 N N . ASN A 1 76 ? -15.472 9.037 20.550 1.00 87.81 76 ASN A N 1
ATOM 590 C CA . ASN A 1 76 ? -15.914 7.643 20.461 1.00 87.81 76 ASN A CA 1
ATOM 591 C C . ASN A 1 76 ? -16.163 7.210 19.009 1.00 87.81 76 ASN A C 1
ATOM 593 O O . ASN A 1 76 ? -15.849 6.079 18.646 1.00 87.81 76 ASN A O 1
ATOM 597 N N . THR A 1 77 ? -16.689 8.100 18.161 1.00 90.62 77 THR A N 1
ATOM 598 C CA . THR A 1 77 ? -16.856 7.805 16.731 1.00 90.62 77 THR A CA 1
ATOM 599 C C . THR A 1 77 ? -15.524 7.685 16.003 1.00 90.62 77 THR A C 1
ATOM 601 O O . THR A 1 77 ? -15.389 6.809 15.156 1.00 90.62 77 THR A O 1
ATOM 604 N N . LEU A 1 78 ? -14.525 8.504 16.347 1.00 93.38 78 LEU A N 1
ATOM 605 C CA . LEU A 1 78 ? -13.206 8.451 15.716 1.00 93.38 78 LEU A CA 1
ATOM 606 C C . LEU A 1 78 ? -12.482 7.144 16.064 1.00 93.38 78 LEU A C 1
ATOM 608 O O . LEU A 1 78 ? -11.977 6.475 15.168 1.00 93.38 78 LEU A O 1
ATOM 612 N N . VAL A 1 79 ? -12.537 6.728 17.332 1.00 91.56 79 VAL A N 1
ATOM 613 C CA . VAL A 1 79 ? -12.031 5.414 17.766 1.00 91.56 79 VAL A CA 1
ATOM 614 C C . VAL A 1 79 ? -12.814 4.275 17.096 1.00 91.56 79 VAL A C 1
ATOM 616 O O . VAL A 1 79 ? -12.230 3.292 16.653 1.00 91.56 79 VAL A O 1
ATOM 619 N N . GLY A 1 80 ? -14.138 4.405 16.947 1.00 89.00 80 GLY A N 1
ATOM 620 C CA . GLY A 1 80 ? -14.947 3.420 16.218 1.00 89.00 80 GLY A CA 1
ATOM 621 C C . GLY A 1 80 ? -14.526 3.270 14.751 1.00 89.00 80 GLY A C 1
ATOM 622 O O . GLY A 1 80 ? -14.425 2.153 14.244 1.00 89.00 80 GLY A O 1
ATOM 623 N N . ILE A 1 81 ? -14.223 4.385 14.084 1.00 93.50 81 ILE A N 1
ATOM 624 C CA . ILE A 1 81 ? -13.685 4.394 12.718 1.00 93.50 81 ILE A CA 1
ATOM 625 C C . ILE A 1 81 ? -12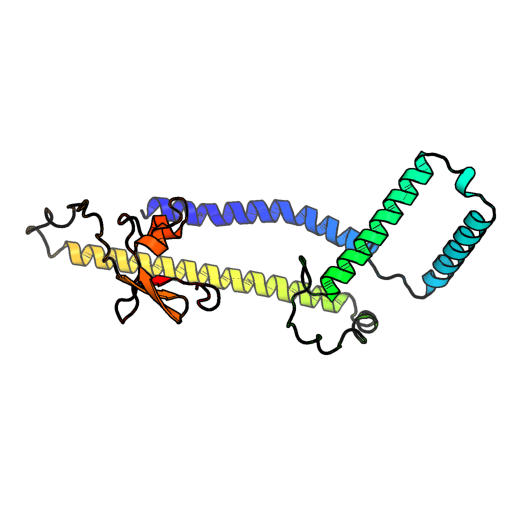.301 3.734 12.676 1.00 93.50 81 ILE A C 1
ATOM 627 O O . ILE A 1 81 ? -12.036 2.952 11.766 1.00 93.50 81 ILE A O 1
ATOM 631 N N . GLU A 1 82 ? -11.437 3.987 13.659 1.00 91.50 82 GLU A N 1
ATOM 632 C CA . GLU A 1 82 ? -10.115 3.357 13.754 1.00 91.50 82 GLU A CA 1
ATOM 633 C C . GLU A 1 82 ? -10.207 1.824 13.810 1.00 91.50 82 GLU A C 1
ATOM 635 O O . GLU A 1 82 ? -9.518 1.133 13.057 1.00 91.50 82 GLU A O 1
ATOM 640 N N . VAL A 1 83 ? -11.112 1.282 14.629 1.00 88.94 83 VAL A N 1
ATOM 641 C CA . VAL A 1 83 ? -11.340 -0.171 14.721 1.00 88.94 83 VAL A CA 1
ATOM 642 C C . VAL A 1 83 ? -11.828 -0.751 13.386 1.00 88.94 83 VAL A C 1
ATOM 644 O O . VAL A 1 83 ? -11.387 -1.826 12.976 1.00 88.94 83 VAL A O 1
ATOM 647 N N . ILE A 1 84 ? -12.696 -0.031 12.667 1.00 91.00 84 ILE A N 1
ATOM 648 C CA . ILE A 1 84 ? -13.164 -0.438 11.331 1.00 91.00 84 ILE A CA 1
ATOM 649 C C . ILE A 1 84 ? -12.008 -0.435 10.320 1.00 91.00 84 ILE A C 1
ATOM 651 O O . ILE A 1 84 ? -11.880 -1.366 9.525 1.00 91.00 84 ILE A O 1
ATOM 655 N N . CYS A 1 85 ? -11.130 0.567 10.358 1.00 91.00 85 CYS A N 1
ATOM 656 C CA . CYS A 1 85 ? -9.942 0.603 9.505 1.00 91.00 85 CYS A CA 1
ATOM 657 C C . CYS A 1 85 ? -9.016 -0.597 9.766 1.00 91.00 85 CYS A C 1
ATOM 659 O O . CYS A 1 85 ? -8.522 -1.197 8.811 1.00 91.00 85 CYS A O 1
ATOM 661 N N . TRP A 1 86 ? -8.835 -1.008 11.027 1.00 87.25 86 TRP A N 1
ATOM 662 C CA . TRP A 1 86 ? -8.073 -2.215 11.374 1.00 87.25 86 TRP A CA 1
ATOM 663 C C . TRP A 1 86 ? -8.684 -3.499 10.807 1.00 87.25 86 TRP A C 1
ATOM 665 O O . TRP A 1 86 ? -7.947 -4.364 10.328 1.00 87.25 86 TRP A O 1
ATOM 675 N N . PHE A 1 87 ? -10.015 -3.607 10.784 1.00 90.12 87 PHE A N 1
ATOM 676 C CA . PHE A 1 87 ? -10.698 -4.717 10.116 1.00 90.12 87 PHE A CA 1
ATOM 677 C C . PHE A 1 87 ? -10.367 -4.767 8.615 1.00 90.12 87 PHE A C 1
ATOM 679 O O . PHE A 1 87 ? -9.970 -5.821 8.116 1.00 90.12 87 PHE A O 1
ATOM 686 N N . TYR A 1 88 ? -10.437 -3.634 7.907 1.00 86.25 88 TYR A N 1
ATOM 687 C CA . TYR A 1 88 ? -10.098 -3.573 6.478 1.00 86.25 88 TYR A CA 1
ATOM 688 C C . TYR A 1 88 ? -8.616 -3.855 6.197 1.00 86.25 88 TYR A C 1
ATOM 690 O O . TYR A 1 88 ? -8.290 -4.484 5.192 1.00 86.25 88 TYR A O 1
ATOM 698 N N . ILE A 1 89 ? -7.703 -3.451 7.086 1.00 86.19 89 ILE A N 1
ATOM 699 C CA . ILE A 1 89 ? -6.283 -3.831 6.990 1.00 86.19 89 ILE A CA 1
ATOM 700 C C . ILE A 1 89 ? -6.135 -5.355 7.108 1.00 86.19 89 ILE A C 1
ATOM 702 O O . ILE A 1 89 ? -5.420 -5.966 6.311 1.00 86.19 89 ILE A O 1
ATOM 706 N N . GLY A 1 90 ? -6.849 -5.983 8.048 1.00 84.50 90 GLY A N 1
ATOM 707 C CA . GLY A 1 90 ? -6.901 -7.440 8.183 1.00 84.50 90 GLY A CA 1
ATOM 708 C C . GLY A 1 90 ? -7.472 -8.129 6.942 1.00 84.50 90 GLY A C 1
ATOM 709 O O . GLY A 1 90 ? -6.934 -9.135 6.484 1.00 84.50 90 GLY A O 1
ATOM 710 N N . GLU A 1 91 ? -8.506 -7.551 6.337 1.00 79.06 91 GLU A N 1
ATOM 711 C CA . GLU A 1 91 ? -9.074 -8.017 5.074 1.00 79.06 91 GLU A CA 1
ATOM 712 C C . GLU A 1 91 ? -8.066 -7.903 3.910 1.00 79.06 91 GLU A C 1
ATOM 714 O O . GLU A 1 91 ? -7.929 -8.844 3.124 1.00 79.06 91 GLU A O 1
ATOM 719 N N . CYS A 1 92 ? -7.298 -6.812 3.818 1.00 81.38 92 CYS A N 1
ATOM 720 C CA . CYS A 1 92 ? -6.215 -6.655 2.838 1.00 81.38 92 CYS A CA 1
ATOM 721 C C . CYS A 1 92 ? -5.115 -7.717 3.011 1.00 81.38 92 CYS A C 1
ATOM 723 O O . CYS A 1 92 ? -4.627 -8.268 2.018 1.00 81.38 92 CYS A O 1
ATOM 725 N N . ILE A 1 93 ? -4.753 -8.049 4.257 1.00 81.75 93 ILE A N 1
ATOM 726 C CA . ILE A 1 93 ? -3.813 -9.138 4.570 1.00 81.75 93 ILE A CA 1
ATOM 727 C C . ILE A 1 93 ? -4.421 -10.492 4.176 1.00 81.75 93 ILE A C 1
ATOM 729 O O . ILE A 1 93 ? -3.756 -11.284 3.510 1.00 81.75 93 ILE A O 1
ATOM 733 N N . GLY A 1 94 ? -5.695 -10.734 4.501 1.00 76.19 94 GLY A N 1
ATOM 734 C CA . GLY A 1 94 ? -6.412 -11.970 4.174 1.00 76.19 94 GLY A CA 1
ATOM 735 C C . GLY A 1 94 ? -6.563 -12.214 2.669 1.00 76.19 94 GLY A C 1
ATOM 736 O O . GLY A 1 94 ? -6.418 -13.344 2.206 1.00 76.19 94 GLY A O 1
ATOM 737 N N . LYS A 1 95 ? -6.775 -11.157 1.875 1.00 70.69 95 LYS A N 1
ATOM 738 C CA . LYS A 1 95 ? -6.759 -11.226 0.400 1.00 70.69 95 LYS A CA 1
ATOM 739 C C . LYS A 1 95 ? -5.344 -11.313 -0.174 1.00 70.69 95 LYS A C 1
ATOM 741 O O . LYS A 1 95 ? -5.157 -11.729 -1.321 1.00 70.69 95 LYS A O 1
ATOM 746 N N . GLY A 1 96 ? -4.344 -10.856 0.580 1.00 71.94 96 GLY A N 1
ATOM 747 C CA . GLY A 1 96 ? -2.973 -10.674 0.110 1.00 71.94 96 GLY A CA 1
ATOM 748 C C . GLY A 1 96 ? -2.872 -9.708 -1.079 1.00 71.94 96 GLY A C 1
ATOM 749 O O . GLY A 1 96 ? -2.005 -9.888 -1.941 1.00 71.94 96 GLY A O 1
ATOM 750 N N . SER A 1 97 ? -3.788 -8.740 -1.172 1.00 74.56 97 SER A N 1
ATOM 751 C CA . SER A 1 97 ? -3.849 -7.697 -2.202 1.00 74.56 97 SER A CA 1
ATOM 752 C C . SER A 1 97 ? -4.385 -6.410 -1.586 1.00 74.56 97 SER A C 1
ATOM 754 O O . SER A 1 97 ? -5.380 -6.440 -0.871 1.00 74.56 97 SER A O 1
ATOM 756 N N . ILE A 1 98 ? -3.736 -5.285 -1.894 1.00 72.50 98 ILE A N 1
ATOM 757 C CA . ILE A 1 98 ? -4.163 -3.950 -1.445 1.00 72.50 98 ILE A CA 1
ATOM 758 C C . ILE A 1 98 ? -5.363 -3.462 -2.273 1.00 72.50 98 ILE A C 1
ATOM 760 O O . ILE A 1 98 ? -6.187 -2.699 -1.784 1.00 72.50 98 ILE A O 1
ATOM 764 N N . VAL A 1 99 ? -5.484 -3.923 -3.524 1.00 77.81 99 VAL A N 1
ATOM 765 C CA . VAL A 1 99 ? -6.549 -3.514 -4.447 1.00 77.81 99 VAL A CA 1
ATOM 766 C C . VAL A 1 99 ? -7.191 -4.748 -5.066 1.00 77.81 99 VAL A C 1
ATOM 768 O O . VAL A 1 99 ? -6.511 -5.548 -5.712 1.00 77.81 99 VAL A O 1
ATOM 771 N N . GLY A 1 100 ? -8.503 -4.881 -4.869 1.00 74.12 100 GLY A N 1
ATOM 772 C CA . GLY A 1 100 ? -9.321 -5.944 -5.450 1.00 74.12 100 GLY A CA 1
ATOM 773 C C . GLY A 1 100 ? -8.986 -7.355 -4.955 1.00 74.12 100 GLY A C 1
ATOM 774 O O . GLY A 1 100 ? -7.948 -7.623 -4.348 1.00 74.12 100 GLY A O 1
ATOM 775 N N . TYR A 1 101 ? -9.886 -8.292 -5.237 1.00 69.44 101 TYR A N 1
ATOM 776 C CA . TYR A 1 101 ? -9.557 -9.711 -5.160 1.00 69.44 101 TYR A CA 1
ATOM 777 C C . TYR A 1 101 ? -8.798 -10.094 -6.425 1.00 69.44 101 TYR A C 1
ATOM 779 O O . TYR A 1 101 ? -9.194 -9.699 -7.519 1.00 69.44 101 TYR A O 1
ATOM 787 N N . ARG A 1 102 ? -7.722 -10.872 -6.287 1.00 63.62 102 ARG A N 1
ATOM 788 C CA . ARG A 1 102 ? -7.055 -11.480 -7.441 1.00 63.62 102 ARG A CA 1
ATOM 789 C C . ARG A 1 102 ? -7.750 -12.810 -7.754 1.00 63.62 102 ARG A C 1
ATOM 791 O O . ARG A 1 102 ? -7.525 -13.766 -7.007 1.00 63.62 102 ARG A O 1
ATOM 798 N N . PRO A 1 103 ? -8.600 -12.900 -8.793 1.00 63.25 103 PRO A N 1
ATOM 799 C CA . PRO A 1 103 ? -9.163 -14.182 -9.198 1.00 63.25 103 PRO A CA 1
ATOM 800 C C . PRO A 1 103 ? -8.024 -15.097 -9.671 1.00 63.25 103 PRO A C 1
ATOM 802 O O . PRO A 1 103 ? -7.191 -14.686 -10.474 1.00 63.25 103 PRO A O 1
ATOM 805 N N . GLY A 1 104 ? -7.956 -16.321 -9.139 1.00 65.31 104 GLY A N 1
ATOM 806 C CA . GLY A 1 104 ? -6.971 -17.334 -9.551 1.00 65.31 104 GLY A CA 1
ATOM 807 C C . GLY A 1 104 ? -5.786 -17.566 -8.605 1.00 65.31 104 GLY A C 1
ATOM 808 O O . GLY A 1 104 ? -4.958 -18.427 -8.891 1.00 65.31 104 GLY A O 1
ATOM 809 N N . ARG A 1 105 ? -5.689 -16.872 -7.461 1.00 59.03 105 ARG A N 1
ATOM 810 C CA . ARG A 1 105 ? -4.752 -17.281 -6.398 1.00 59.03 105 ARG A CA 1
ATOM 811 C C . ARG A 1 105 ? -5.333 -18.513 -5.698 1.00 59.03 105 ARG A C 1
ATOM 813 O O . ARG A 1 105 ? -6.444 -18.436 -5.178 1.00 59.03 105 ARG A O 1
ATOM 820 N N . ALA A 1 106 ? -4.605 -19.631 -5.691 1.00 59.81 106 ALA A N 1
ATOM 821 C CA . ALA A 1 106 ? -4.980 -20.792 -4.885 1.00 59.81 106 ALA A CA 1
ATOM 822 C C . ALA A 1 106 ? -5.220 -20.345 -3.428 1.00 59.81 106 ALA A C 1
ATOM 824 O O . ALA A 1 106 ? -4.484 -19.467 -2.954 1.00 59.81 106 ALA A O 1
ATOM 825 N N . PRO A 1 107 ? -6.233 -20.888 -2.722 1.00 60.03 107 PRO A N 1
ATOM 826 C CA . PRO A 1 107 ? -6.402 -20.608 -1.302 1.00 60.03 107 PRO A CA 1
ATOM 827 C C . PRO A 1 107 ? -5.065 -20.881 -0.613 1.00 60.03 107 PRO A C 1
ATOM 829 O O . PRO A 1 107 ? -4.490 -21.956 -0.793 1.00 60.03 107 PRO A O 1
ATOM 832 N N . LEU A 1 108 ? -4.528 -19.881 0.095 1.00 60.38 108 LEU A N 1
ATOM 833 C CA . LEU A 1 108 ? -3.268 -20.044 0.814 1.00 60.38 108 LEU A CA 1
ATOM 834 C C . LEU A 1 108 ? -3.411 -21.286 1.712 1.00 60.38 108 LEU A C 1
ATOM 836 O O . LEU A 1 108 ? -4.403 -21.366 2.444 1.00 60.38 108 LEU A O 1
ATOM 840 N N . PRO A 1 109 ? -2.490 -22.267 1.636 1.00 55.25 109 PRO A N 1
ATOM 841 C CA . PRO A 1 109 ? -2.575 -23.479 2.442 1.00 55.25 109 PRO A CA 1
ATOM 842 C C . PRO A 1 109 ? -2.561 -23.047 3.898 1.00 55.25 109 PRO A C 1
ATOM 844 O O . PRO A 1 109 ? -1.573 -22.469 4.325 1.00 55.25 109 PRO A O 1
ATOM 847 N N . ALA A 1 110 ? -3.667 -23.237 4.617 1.00 53.75 110 ALA A N 1
ATOM 848 C CA . ALA A 1 110 ? -3.902 -22.605 5.908 1.00 53.75 110 ALA A CA 1
ATOM 849 C C . ALA A 1 110 ? -2.753 -22.846 6.911 1.00 53.75 110 ALA A C 1
ATOM 851 O O . ALA A 1 110 ? -2.643 -23.957 7.430 1.00 53.75 110 ALA A O 1
ATOM 852 N N . PRO A 1 111 ? -1.978 -21.806 7.296 1.00 53.25 111 PRO A N 1
ATOM 853 C CA . PRO A 1 111 ? -1.113 -21.845 8.467 1.00 53.25 111 PRO A CA 1
ATOM 854 C C . PRO A 1 111 ? -1.573 -20.808 9.511 1.00 53.25 111 PRO A C 1
ATOM 856 O O . PRO A 1 111 ? -0.892 -20.561 10.499 1.00 53.25 111 PRO A O 1
ATOM 859 N N . TYR A 1 112 ? -2.741 -20.177 9.329 1.00 48.38 112 TYR A N 1
ATOM 860 C CA . TYR A 1 112 ? -3.209 -19.088 10.193 1.00 48.38 112 TYR A CA 1
ATOM 861 C C . TYR A 1 112 ? -3.805 -19.587 11.517 1.00 48.38 112 TYR A C 1
ATOM 863 O O . TYR A 1 112 ? -4.104 -18.787 12.398 1.00 48.38 112 TYR A O 1
ATOM 871 N N . LYS A 1 113 ? -3.943 -20.910 11.685 1.00 41.66 113 LYS A N 1
ATOM 872 C CA . LYS A 1 113 ? -4.394 -21.525 12.941 1.00 41.66 113 LYS A CA 1
ATOM 873 C C . LYS A 1 113 ? -3.303 -21.541 14.024 1.00 41.66 113 LYS A C 1
ATOM 875 O O . LYS A 1 113 ? -3.639 -21.650 15.196 1.00 41.66 113 LYS A O 1
ATOM 880 N N . TYR A 1 114 ? -2.030 -21.387 13.646 1.00 47.19 114 TYR A N 1
ATOM 881 C CA . TYR A 1 114 ? -0.886 -21.427 14.571 1.00 47.19 114 TYR A CA 1
ATOM 882 C C . TYR A 1 114 ? -0.244 -20.054 14.819 1.00 47.19 114 TYR A C 1
ATOM 884 O O . TYR A 1 114 ? 0.376 -19.849 15.857 1.00 47.19 114 TYR A O 1
ATOM 892 N N . PHE A 1 115 ? -0.462 -19.075 13.934 1.00 44.50 115 PHE A N 1
ATOM 893 C CA . PHE A 1 115 ? 0.200 -17.764 14.008 1.00 44.50 115 PHE A CA 1
ATOM 894 C C . PHE A 1 115 ? -0.234 -16.895 15.205 1.00 44.50 115 PHE A C 1
ATOM 896 O O . PHE A 1 115 ? 0.433 -15.919 15.531 1.00 44.50 115 PHE A O 1
ATOM 903 N N . ILE A 1 116 ? -1.343 -17.243 15.868 1.00 42.22 116 ILE A N 1
ATOM 904 C CA . ILE A 1 116 ? -1.828 -16.530 17.062 1.00 42.22 116 ILE A CA 1
ATOM 905 C C . ILE A 1 116 ? -1.302 -17.177 18.360 1.00 42.22 116 ILE A C 1
ATOM 907 O O . ILE A 1 116 ? -1.243 -16.513 19.389 1.00 42.22 116 ILE A O 1
ATOM 911 N N . TYR A 1 117 ? -0.872 -18.444 18.321 1.00 43.22 117 TYR A N 1
ATOM 912 C CA . TYR A 1 117 ? -0.392 -19.168 19.508 1.00 43.22 117 TYR A CA 1
ATOM 913 C C . TYR A 1 117 ? 1.139 -19.192 19.636 1.00 43.22 117 TYR A C 1
ATOM 915 O O . TYR A 1 117 ? 1.645 -19.315 20.745 1.00 43.22 117 TYR A O 1
ATOM 923 N N . ASP A 1 118 ? 1.876 -18.996 18.539 1.00 38.62 118 ASP A N 1
ATOM 924 C CA . ASP A 1 118 ? 3.348 -19.090 18.506 1.00 38.62 118 ASP A CA 1
ATOM 925 C C . ASP A 1 118 ? 4.078 -17.747 18.742 1.00 38.62 118 ASP A C 1
ATOM 927 O O . ASP A 1 118 ? 5.267 -17.592 18.487 1.00 38.62 118 ASP A O 1
ATOM 931 N N . MET A 1 119 ? 3.361 -16.729 19.229 1.00 40.09 119 MET A N 1
ATOM 932 C CA . MET A 1 119 ? 3.952 -15.454 19.676 1.00 40.09 119 MET A CA 1
ATOM 933 C C . MET A 1 119 ? 4.176 -15.415 21.198 1.00 40.09 119 MET A C 1
ATOM 935 O O . MET A 1 119 ? 4.614 -14.397 21.730 1.00 40.09 119 MET A O 1
ATOM 939 N N . ALA A 1 120 ? 3.861 -16.507 21.907 1.00 45.19 120 ALA A N 1
ATOM 940 C CA . ALA A 1 120 ? 3.888 -16.572 23.367 1.00 45.19 120 ALA A CA 1
ATOM 941 C C . ALA A 1 120 ? 5.211 -17.091 23.967 1.00 45.19 120 ALA A C 1
ATOM 943 O O . ALA A 1 120 ? 5.406 -16.941 25.170 1.00 45.19 120 ALA A O 1
ATOM 944 N N . GLU A 1 121 ? 6.131 -17.654 23.174 1.00 46.59 121 GLU A N 1
ATOM 945 C CA . GLU A 1 121 ? 7.350 -18.293 23.715 1.00 46.59 121 GLU A CA 1
ATOM 946 C C . GLU A 1 121 ? 8.685 -17.798 23.139 1.00 46.59 121 GLU A C 1
ATOM 948 O O . GLU A 1 121 ? 9.750 -18.266 23.546 1.00 46.59 121 GLU A O 1
ATOM 953 N N . LEU A 1 122 ? 8.693 -16.779 22.277 1.00 44.12 122 LEU A N 1
ATOM 954 C CA . LEU A 1 122 ? 9.950 -16.179 21.824 1.00 44.12 122 LEU A CA 1
ATOM 955 C C . LEU A 1 122 ? 10.392 -15.063 22.772 1.00 44.12 122 LEU A C 1
ATOM 957 O O . LEU A 1 122 ? 10.121 -13.881 22.569 1.00 44.12 122 LEU A O 1
ATOM 961 N N . ASN A 1 123 ? 11.095 -15.502 23.819 1.00 45.78 123 ASN A N 1
ATOM 962 C CA . ASN A 1 123 ? 11.879 -14.713 24.766 1.00 45.78 123 ASN A CA 1
ATOM 963 C C . ASN A 1 123 ? 12.467 -13.462 24.083 1.00 45.78 123 ASN A C 1
ATOM 965 O O . ASN A 1 123 ? 13.273 -13.564 23.153 1.00 45.78 123 ASN A O 1
ATOM 969 N N . GLU A 1 124 ? 12.043 -12.278 24.535 1.00 45.94 124 GLU A N 1
ATOM 970 C CA . GLU A 1 124 ? 12.309 -10.979 23.897 1.00 45.94 124 GLU A CA 1
ATOM 971 C C . GLU A 1 124 ? 13.804 -10.643 23.743 1.00 45.94 124 GLU A C 1
ATOM 973 O O . GLU A 1 124 ? 14.175 -9.706 23.038 1.00 45.94 124 GLU A O 1
ATOM 978 N N . THR A 1 125 ? 14.689 -11.413 24.369 1.00 50.16 125 THR A N 1
ATOM 979 C CA . THR A 1 125 ? 16.138 -11.319 24.196 1.00 50.16 125 THR A CA 1
ATOM 980 C C . THR A 1 125 ? 16.631 -11.981 22.909 1.00 50.16 125 THR A C 1
ATOM 982 O O . THR A 1 125 ? 17.534 -11.431 22.283 1.00 50.16 125 THR A O 1
ATOM 985 N N . PHE A 1 126 ? 16.032 -13.093 22.464 1.00 47.91 126 PHE A N 1
ATOM 986 C CA . PHE A 1 126 ? 16.501 -13.868 21.306 1.00 47.91 126 PHE A CA 1
ATOM 987 C C . PHE A 1 126 ? 16.096 -13.229 19.976 1.00 47.91 126 PHE A C 1
ATOM 989 O O . PHE A 1 126 ? 16.931 -13.090 19.086 1.00 47.91 126 PHE A O 1
ATOM 996 N N . LEU A 1 127 ? 14.853 -12.749 19.854 1.00 48.19 127 LEU A N 1
ATOM 997 C CA . LEU A 1 127 ? 14.403 -12.061 18.641 1.00 48.19 127 LEU A CA 1
ATOM 998 C C . LEU A 1 127 ? 15.108 -10.721 18.447 1.00 48.19 127 LEU A C 1
ATOM 1000 O O . LEU A 1 127 ? 15.470 -10.404 17.326 1.00 48.19 127 LEU A O 1
ATOM 1004 N N . VAL A 1 128 ? 15.373 -9.954 19.509 1.00 52.34 128 VAL A N 1
ATOM 1005 C CA . VAL A 1 128 ? 16.079 -8.670 19.378 1.00 52.34 128 VAL A CA 1
ATOM 1006 C C . VAL A 1 128 ? 17.571 -8.887 19.120 1.00 52.34 128 VAL A C 1
ATOM 1008 O O . VAL A 1 128 ? 18.137 -8.135 18.335 1.00 52.34 128 VAL A O 1
ATOM 1011 N N . HIS A 1 129 ? 18.206 -9.923 19.688 1.00 48.81 129 HIS A N 1
ATOM 1012 C CA . HIS A 1 129 ? 19.579 -10.289 19.309 1.00 48.81 129 HIS A CA 1
ATOM 1013 C C . HIS A 1 129 ? 19.659 -10.824 17.879 1.00 48.81 129 HIS A C 1
ATOM 1015 O O . HIS A 1 129 ? 20.559 -10.424 17.155 1.00 48.81 129 HIS A O 1
ATOM 1021 N N . SER A 1 130 ? 18.723 -11.673 17.451 1.00 52.78 130 SER A N 1
ATOM 1022 C CA . SER A 1 130 ? 18.735 -12.272 16.114 1.00 52.78 130 SER A CA 1
ATOM 1023 C C . SER A 1 130 ? 18.308 -11.280 15.022 1.00 52.78 130 SER A C 1
ATOM 1025 O O . SER A 1 130 ? 18.894 -11.295 13.945 1.00 52.78 130 SER A O 1
ATOM 1027 N N . LEU A 1 131 ? 17.378 -10.348 15.291 1.00 48.88 131 LEU A N 1
ATOM 1028 C CA . LEU A 1 131 ? 17.097 -9.221 14.385 1.00 48.88 131 LEU A CA 1
ATOM 1029 C C . LEU A 1 131 ? 18.259 -8.229 14.362 1.00 48.88 131 LEU A C 1
ATOM 1031 O O . LEU A 1 131 ? 18.600 -7.736 13.298 1.00 48.88 131 LEU A O 1
ATOM 1035 N N . ARG A 1 132 ? 18.863 -7.905 15.514 1.00 47.41 132 AR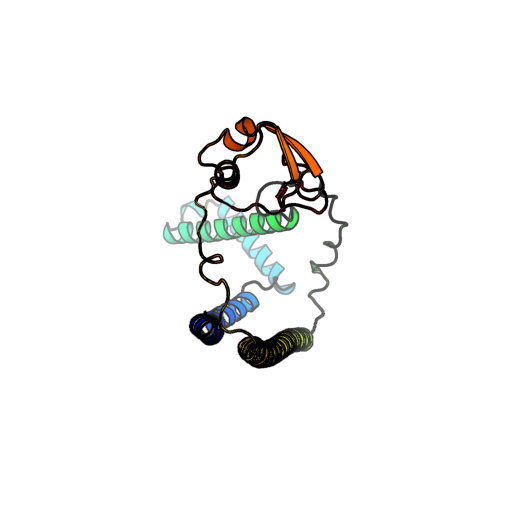G A N 1
ATOM 1036 C CA . ARG A 1 132 ? 20.004 -6.979 15.571 1.00 47.41 132 ARG A CA 1
ATOM 1037 C C . ARG A 1 132 ? 21.237 -7.569 14.892 1.00 47.41 132 ARG A C 1
ATOM 1039 O O . ARG A 1 132 ? 21.918 -6.816 14.212 1.00 47.41 132 ARG A O 1
ATOM 1046 N N . ALA A 1 133 ? 21.477 -8.871 15.035 1.00 52.88 133 ALA A N 1
ATOM 1047 C CA . ALA A 1 133 ? 22.520 -9.599 14.320 1.00 52.88 133 ALA A CA 1
ATOM 1048 C C . ALA A 1 133 ? 22.207 -9.654 12.821 1.00 52.88 133 ALA A C 1
ATOM 1050 O O . ALA A 1 133 ? 22.979 -9.122 12.051 1.00 52.88 133 ALA A O 1
ATOM 1051 N N . ASN A 1 134 ? 21.024 -10.112 12.391 1.00 52.94 134 ASN A N 1
ATOM 1052 C CA . ASN A 1 134 ? 20.686 -10.168 10.958 1.00 52.94 134 ASN A CA 1
ATOM 1053 C C . ASN A 1 134 ? 20.641 -8.795 10.267 1.00 52.94 134 ASN A C 1
ATOM 1055 O O . ASN A 1 134 ? 20.951 -8.690 9.083 1.00 52.94 134 ASN A O 1
ATOM 1059 N N . ILE A 1 135 ? 20.234 -7.737 10.974 1.00 50.12 135 ILE A N 1
ATOM 1060 C CA . ILE A 1 135 ? 20.229 -6.375 10.425 1.00 50.12 135 ILE A CA 1
ATOM 1061 C C . ILE A 1 135 ? 21.646 -5.787 10.425 1.00 50.12 135 ILE A C 1
ATOM 1063 O O . ILE A 1 135 ? 21.981 -5.094 9.472 1.00 50.12 135 ILE A O 1
ATOM 1067 N N . SER A 1 136 ? 22.476 -6.053 11.444 1.00 53.84 136 SER A N 1
ATOM 1068 C CA . SER A 1 136 ? 23.883 -5.621 11.450 1.00 53.84 136 SER A CA 1
ATOM 1069 C C . SER A 1 136 ? 24.676 -6.384 10.400 1.00 53.84 136 SER A C 1
ATOM 1071 O O . SER A 1 136 ? 25.195 -5.758 9.493 1.00 53.84 136 SER A O 1
ATOM 1073 N N . ASP A 1 137 ? 24.641 -7.714 10.431 1.00 52.78 137 ASP A N 1
ATOM 1074 C CA . ASP A 1 137 ? 25.340 -8.598 9.499 1.00 52.78 137 ASP A CA 1
ATOM 1075 C C . ASP A 1 137 ? 24.876 -8.363 8.056 1.00 52.78 137 ASP A C 1
ATOM 1077 O O . ASP A 1 137 ? 25.690 -8.355 7.142 1.00 52.78 137 ASP A O 1
ATOM 1081 N N . GLY A 1 138 ? 23.585 -8.090 7.828 1.00 56.72 138 GLY A N 1
ATOM 1082 C CA . GLY A 1 138 ? 23.079 -7.735 6.502 1.00 56.72 138 GLY A CA 1
ATOM 1083 C C . GLY A 1 138 ? 23.577 -6.372 6.015 1.00 56.72 138 GLY A C 1
ATOM 1084 O O . GLY A 1 138 ? 23.912 -6.222 4.842 1.00 56.72 138 GLY A O 1
ATOM 1085 N N . ILE A 1 139 ? 23.648 -5.368 6.895 1.00 55.94 139 ILE A N 1
ATOM 1086 C CA . ILE A 1 139 ? 24.191 -4.045 6.552 1.00 55.94 139 ILE A CA 1
ATOM 1087 C C . ILE A 1 139 ? 25.707 -4.124 6.348 1.00 55.94 139 ILE A C 1
ATOM 1089 O O . ILE A 1 139 ? 26.205 -3.520 5.402 1.00 55.94 139 ILE A O 1
ATOM 1093 N N . ASP A 1 140 ? 26.416 -4.883 7.178 1.00 53.19 140 ASP A N 1
ATOM 1094 C CA . ASP A 1 140 ? 27.864 -5.063 7.124 1.00 53.19 140 ASP A CA 1
ATOM 1095 C C . ASP A 1 140 ? 28.270 -5.876 5.875 1.00 53.19 140 ASP A C 1
ATOM 1097 O O . ASP A 1 140 ? 29.182 -5.462 5.162 1.00 53.19 140 ASP A O 1
ATOM 1101 N N . ASP A 1 141 ? 27.516 -6.917 5.493 1.00 64.81 141 ASP A N 1
ATOM 1102 C CA . ASP A 1 141 ? 27.723 -7.682 4.247 1.00 64.81 141 ASP A CA 1
ATOM 1103 C C . ASP A 1 141 ? 27.379 -6.848 2.996 1.00 64.81 141 ASP A C 1
ATOM 1105 O O . ASP A 1 141 ? 28.066 -6.898 1.970 1.00 64.81 141 ASP A O 1
ATOM 1109 N N . HIS A 1 142 ? 26.348 -5.995 3.075 1.00 55.22 142 HIS A N 1
ATOM 1110 C CA . HIS A 1 142 ? 26.053 -5.027 2.016 1.00 55.22 142 HIS A CA 1
ATOM 1111 C C . HIS A 1 142 ? 27.130 -3.940 1.906 1.00 55.22 142 HIS A C 1
ATOM 1113 O O . HIS A 1 142 ? 27.471 -3.550 0.786 1.00 55.22 142 HIS A O 1
ATOM 1119 N N . LEU A 1 143 ? 27.685 -3.464 3.023 1.00 55.16 143 LEU A N 1
ATOM 1120 C CA . LEU A 1 143 ? 28.785 -2.498 3.045 1.00 55.16 143 LEU A CA 1
ATOM 1121 C C . LEU A 1 143 ? 30.068 -3.112 2.485 1.00 55.16 143 LEU A C 1
ATOM 1123 O O . LEU A 1 143 ? 30.698 -2.493 1.631 1.00 55.16 143 LEU A O 1
ATOM 1127 N N . GLU A 1 144 ? 30.405 -4.347 2.853 1.00 68.44 144 GLU A N 1
ATOM 1128 C CA . GLU A 1 144 ? 31.579 -5.051 2.332 1.00 68.44 144 GLU A CA 1
ATOM 1129 C C . GLU A 1 144 ? 31.437 -5.352 0.829 1.00 68.44 144 GLU A C 1
ATOM 1131 O O . GLU A 1 144 ? 32.381 -5.182 0.049 1.00 68.44 144 GLU A O 1
ATOM 1136 N N . ARG A 1 145 ? 30.227 -5.690 0.366 1.00 68.00 145 ARG A N 1
ATOM 1137 C CA . ARG A 1 145 ? 29.926 -5.881 -1.064 1.00 68.00 145 ARG A CA 1
ATOM 1138 C C . ARG A 1 145 ? 29.997 -4.575 -1.859 1.00 68.00 145 ARG A C 1
ATOM 1140 O O . ARG A 1 145 ? 30.444 -4.581 -3.013 1.00 68.00 145 ARG A O 1
ATOM 1147 N N . VAL A 1 146 ? 29.586 -3.459 -1.259 1.00 67.25 146 VAL A N 1
ATOM 1148 C CA . VAL A 1 146 ? 29.734 -2.120 -1.844 1.00 67.25 146 VAL A CA 1
ATOM 1149 C C . VAL A 1 146 ? 31.207 -1.709 -1.872 1.00 67.25 146 VAL A C 1
ATOM 1151 O O . VAL A 1 146 ? 31.673 -1.254 -2.913 1.00 67.25 146 VAL A O 1
ATOM 1154 N N . GLU A 1 147 ? 31.973 -1.936 -0.805 1.00 72.81 147 GLU A N 1
ATOM 1155 C CA . GLU A 1 147 ? 33.413 -1.650 -0.770 1.00 72.81 147 GLU A CA 1
ATOM 1156 C C . GLU A 1 147 ? 34.196 -2.477 -1.792 1.00 72.81 147 GLU A C 1
ATOM 1158 O O . GLU A 1 147 ? 35.061 -1.943 -2.493 1.00 72.81 147 GLU A O 1
ATOM 1163 N N . LYS A 1 148 ? 33.864 -3.763 -1.936 1.00 74.00 148 LYS A N 1
ATOM 1164 C CA . LYS A 1 148 ? 34.443 -4.634 -2.963 1.00 74.00 148 LYS A CA 1
ATOM 1165 C C . LYS A 1 148 ? 34.099 -4.144 -4.368 1.00 74.00 148 LYS A C 1
ATOM 1167 O O . LYS A 1 148 ? 34.986 -4.049 -5.210 1.00 74.00 148 LYS A O 1
ATOM 1172 N N . SER A 1 149 ? 32.850 -3.735 -4.597 1.00 65.69 149 SER A N 1
ATOM 1173 C CA . SER A 1 149 ? 32.432 -3.162 -5.884 1.00 65.69 149 SER A CA 1
ATOM 1174 C C . SER A 1 149 ? 33.136 -1.834 -6.182 1.00 65.69 149 SER A C 1
ATOM 1176 O O . SER A 1 149 ? 33.513 -1.589 -7.324 1.00 65.69 149 SER A O 1
ATOM 1178 N N . ILE A 1 150 ? 33.380 -0.991 -5.172 1.00 68.75 150 ILE A N 1
ATOM 1179 C CA . ILE A 1 150 ? 34.148 0.254 -5.323 1.00 68.75 150 ILE A CA 1
ATOM 1180 C C . ILE A 1 150 ? 35.606 -0.056 -5.685 1.00 68.75 150 ILE A C 1
ATOM 1182 O O . ILE A 1 150 ? 36.131 0.551 -6.618 1.00 68.75 150 ILE A O 1
ATOM 1186 N N . LYS A 1 151 ? 36.250 -1.019 -5.011 1.00 72.31 151 LYS A N 1
ATOM 1187 C CA . LYS A 1 151 ? 37.627 -1.447 -5.325 1.00 72.31 151 LYS A CA 1
ATOM 1188 C C . LYS A 1 151 ? 37.737 -2.069 -6.725 1.00 72.31 151 LYS A C 1
ATOM 1190 O O . LYS A 1 151 ? 38.697 -1.793 -7.449 1.00 72.31 151 LYS A O 1
ATOM 1195 N N . ASP A 1 152 ? 36.736 -2.834 -7.151 1.00 70.12 152 ASP A N 1
ATOM 1196 C CA . ASP A 1 152 ? 36.674 -3.415 -8.497 1.00 70.12 152 ASP A CA 1
ATOM 1197 C C . ASP A 1 152 ? 36.450 -2.347 -9.577 1.00 70.12 152 ASP A C 1
ATOM 1199 O O . ASP A 1 152 ? 37.074 -2.393 -10.635 1.00 70.12 152 ASP A O 1
ATOM 1203 N N . ILE A 1 153 ? 35.610 -1.341 -9.322 1.00 65.00 153 ILE A N 1
ATOM 1204 C CA . ILE A 1 153 ? 35.424 -0.209 -10.242 1.00 65.00 153 ILE A CA 1
ATOM 1205 C C . ILE A 1 153 ? 36.706 0.629 -10.322 1.00 65.00 153 ILE A C 1
ATOM 1207 O O . ILE A 1 153 ? 37.111 1.020 -11.417 1.00 65.00 153 ILE A O 1
ATOM 1211 N N . GLN A 1 154 ? 37.386 0.869 -9.198 1.00 68.06 154 GLN A N 1
ATOM 1212 C CA . GLN A 1 154 ? 38.656 1.601 -9.174 1.00 68.06 154 GLN A CA 1
ATOM 1213 C C . GLN A 1 154 ? 39.755 0.873 -9.956 1.00 68.06 154 GLN A C 1
ATOM 1215 O O . GLN A 1 154 ? 40.443 1.499 -10.762 1.00 68.06 154 GLN A O 1
ATOM 1220 N N . SER A 1 155 ? 39.892 -0.442 -9.780 1.00 62.72 155 SER A N 1
ATOM 1221 C CA . SER A 1 155 ? 40.887 -1.234 -10.515 1.00 62.72 155 SER A CA 1
ATOM 1222 C C . SER A 1 155 ? 40.562 -1.343 -12.008 1.00 62.72 155 SER A C 1
ATOM 1224 O O . SER A 1 155 ? 41.460 -1.159 -12.829 1.00 62.72 155 SER A O 1
ATOM 1226 N N . LYS A 1 156 ? 39.288 -1.518 -12.386 1.00 67.56 156 LYS A N 1
ATOM 1227 C CA . LYS A 1 156 ? 38.850 -1.486 -13.795 1.00 67.56 156 LYS A CA 1
ATOM 1228 C C . LYS A 1 156 ? 39.109 -0.129 -14.452 1.00 67.56 156 LYS A C 1
ATOM 1230 O O . LYS A 1 156 ? 39.617 -0.094 -15.566 1.00 67.56 156 LYS A O 1
ATOM 1235 N N . THR A 1 157 ? 38.876 0.971 -13.733 1.00 62.16 157 THR A N 1
ATOM 1236 C CA . THR A 1 157 ? 39.117 2.336 -14.236 1.00 62.16 157 THR A CA 1
ATOM 1237 C C . THR A 1 157 ? 40.611 2.615 -14.458 1.00 62.16 157 THR A C 1
ATOM 1239 O O . THR A 1 157 ? 40.984 3.231 -15.453 1.00 62.16 157 THR A O 1
ATOM 1242 N N . ILE A 1 158 ? 41.492 2.141 -13.567 1.00 59.50 158 ILE A N 1
ATOM 1243 C CA . ILE A 1 158 ? 42.954 2.291 -13.714 1.00 59.50 158 ILE A CA 1
ATOM 1244 C C . ILE A 1 158 ? 43.485 1.430 -14.874 1.00 59.50 158 ILE A C 1
ATOM 1246 O O . ILE A 1 158 ? 44.379 1.853 -15.608 1.00 59.50 158 ILE A O 1
ATOM 1250 N N . VAL A 1 159 ? 42.920 0.236 -15.080 1.00 61.94 159 VAL A N 1
ATOM 1251 C CA . VAL A 1 159 ? 43.274 -0.640 -16.209 1.00 61.94 159 VAL A CA 1
ATOM 1252 C C . VAL A 1 159 ? 42.788 -0.058 -17.540 1.00 61.94 159 VAL A C 1
ATOM 1254 O O . VAL A 1 159 ? 43.548 -0.075 -18.508 1.00 61.94 159 VAL A O 1
ATOM 1257 N N . GLU A 1 160 ? 41.591 0.529 -17.599 1.00 62.88 160 GLU A N 1
ATOM 1258 C CA . GLU A 1 160 ? 41.093 1.243 -18.786 1.00 62.88 160 GLU A CA 1
ATOM 1259 C C . GLU A 1 160 ? 41.937 2.482 -19.107 1.00 62.88 160 GLU A C 1
ATOM 1261 O O . GLU A 1 160 ? 42.289 2.686 -20.268 1.00 62.88 160 GLU A O 1
ATOM 1266 N N . ALA A 1 161 ? 42.354 3.259 -18.102 1.00 58.56 161 ALA A N 1
ATOM 1267 C CA . ALA A 1 161 ? 43.223 4.423 -18.299 1.00 58.56 161 ALA A CA 1
ATOM 1268 C C . ALA A 1 161 ? 44.586 4.036 -18.911 1.00 58.56 161 ALA A C 1
ATOM 1270 O O . ALA A 1 161 ? 45.023 4.643 -19.888 1.00 58.56 161 ALA A O 1
ATOM 1271 N N . ASN A 1 162 ? 45.204 2.955 -18.422 1.00 54.59 162 ASN A N 1
ATOM 1272 C CA . ASN A 1 162 ? 46.483 2.454 -18.943 1.00 54.59 162 ASN A CA 1
ATOM 1273 C C . ASN A 1 162 ? 46.353 1.760 -20.315 1.00 54.59 162 ASN A C 1
ATOM 1275 O O . ASN A 1 162 ? 47.305 1.736 -21.099 1.00 54.59 162 ASN A O 1
ATOM 1279 N N . SER A 1 163 ? 45.181 1.194 -20.620 1.00 56.03 163 SER A N 1
ATOM 1280 C CA . SER A 1 163 ? 44.872 0.599 -21.931 1.00 56.03 163 SER A CA 1
ATOM 1281 C C . SER A 1 163 ? 44.628 1.679 -22.992 1.00 56.03 163 SER A C 1
ATOM 1283 O O . SER A 1 163 ? 45.098 1.554 -24.124 1.00 56.03 163 SER A O 1
ATOM 1285 N N . THR A 1 164 ? 43.995 2.785 -22.592 1.00 53.59 164 THR A N 1
ATOM 1286 C CA . THR A 1 164 ? 43.714 3.953 -23.441 1.00 53.59 164 THR A CA 1
ATOM 1287 C C . THR A 1 164 ? 45.000 4.718 -23.787 1.00 53.59 164 THR A C 1
ATOM 1289 O O . THR A 1 164 ? 45.195 5.120 -24.934 1.00 53.59 164 THR A O 1
ATOM 1292 N N . GLU A 1 165 ? 45.947 4.842 -22.847 1.00 54.09 165 GLU A N 1
ATOM 1293 C CA . GLU A 1 165 ? 47.263 5.457 -23.101 1.00 54.09 165 GLU A CA 1
ATOM 1294 C C . GLU A 1 165 ? 48.172 4.620 -24.022 1.00 54.09 165 GLU A C 1
ATOM 1296 O O . GLU A 1 165 ? 49.002 5.178 -24.748 1.00 54.09 165 GLU A O 1
ATOM 1301 N N . ARG A 1 166 ? 48.020 3.286 -24.033 1.00 49.97 166 ARG A N 1
ATOM 1302 C CA . ARG A 1 166 ? 48.757 2.392 -24.948 1.00 49.97 166 ARG A CA 1
ATOM 1303 C C . ARG A 1 166 ? 48.200 2.418 -26.372 1.00 49.97 166 ARG A C 1
ATOM 1305 O O . ARG A 1 166 ? 48.987 2.348 -27.313 1.00 49.97 166 ARG A O 1
ATOM 1312 N N . GLN A 1 167 ? 46.889 2.584 -26.543 1.00 46.66 167 GLN A N 1
ATOM 1313 C CA . GLN A 1 167 ? 46.273 2.748 -27.868 1.00 46.66 167 GLN A CA 1
ATOM 1314 C C . GLN A 1 167 ? 46.584 4.117 -28.497 1.00 46.66 167 GLN A C 1
ATOM 1316 O O . GLN A 1 167 ? 46.761 4.207 -29.709 1.00 46.66 167 GLN A O 1
ATOM 1321 N N . HIS A 1 168 ? 46.773 5.165 -27.690 1.00 43.72 168 HIS A N 1
ATOM 1322 C CA . HIS A 1 168 ? 47.081 6.514 -28.184 1.00 43.72 168 HIS A CA 1
ATOM 1323 C C . HIS A 1 168 ? 48.552 6.715 -28.627 1.00 43.72 168 HIS A C 1
ATOM 1325 O O . HIS A 1 168 ? 48.892 7.748 -29.202 1.00 43.72 168 HIS A O 1
ATOM 1331 N N . ARG A 1 169 ? 49.454 5.746 -28.390 1.00 49.59 169 ARG A N 1
ATOM 1332 C CA . ARG A 1 169 ? 50.879 5.846 -28.775 1.00 49.59 169 ARG A CA 1
ATOM 1333 C C . ARG A 1 169 ? 51.217 5.206 -30.134 1.00 49.59 169 ARG A C 1
ATOM 1335 O O . ARG A 1 169 ? 52.368 5.278 -30.550 1.00 49.59 169 ARG A O 1
ATOM 1342 N N . LEU A 1 170 ? 50.238 4.616 -30.831 1.00 51.06 170 LEU A N 1
ATOM 1343 C CA . LEU A 1 170 ? 50.426 3.966 -32.141 1.00 51.06 170 LEU A CA 1
ATOM 1344 C C . LEU A 1 170 ? 49.574 4.546 -33.287 1.00 51.06 170 LEU A C 1
ATOM 1346 O O . LEU A 1 170 ? 49.652 4.028 -34.397 1.00 51.06 170 LEU A O 1
ATOM 1350 N N . GLN A 1 171 ? 48.804 5.621 -33.086 1.00 43.25 171 GLN A N 1
ATOM 1351 C CA . GLN A 1 171 ? 48.031 6.242 -34.171 1.00 43.25 171 GLN A CA 1
ATOM 1352 C C . GLN A 1 171 ? 48.026 7.773 -34.096 1.00 43.25 171 GLN A C 1
ATOM 1354 O O . GLN A 1 171 ? 47.220 8.376 -33.396 1.00 43.25 171 GLN A O 1
ATOM 1359 N N . THR A 1 172 ? 48.873 8.399 -34.907 1.00 41.03 172 THR A N 1
ATOM 1360 C CA . THR A 1 172 ? 48.544 9.634 -35.635 1.00 41.03 172 THR A CA 1
ATOM 1361 C C . THR A 1 172 ? 49.183 9.543 -37.032 1.00 41.03 172 THR A C 1
ATOM 1363 O O . THR A 1 172 ? 50.261 8.959 -37.143 1.00 41.03 172 THR A O 1
ATOM 1366 N N . PRO A 1 173 ? 48.615 10.124 -38.109 1.00 48.06 173 PRO A N 1
ATOM 1367 C CA . PRO A 1 173 ? 47.237 10.562 -38.345 1.00 48.06 173 PRO A CA 1
ATOM 1368 C C . PRO A 1 173 ? 46.631 9.878 -39.597 1.00 48.06 173 PRO A C 1
ATOM 1370 O O . PRO A 1 173 ? 47.175 10.009 -40.687 1.00 48.06 173 PRO A O 1
ATOM 1373 N N . LEU A 1 174 ? 45.480 9.209 -39.486 1.00 52.72 174 LEU A N 1
ATOM 1374 C CA . LEU A 1 174 ? 44.609 8.933 -40.640 1.00 52.72 174 LEU A CA 1
ATOM 1375 C C . LEU A 1 174 ? 43.158 8.748 -40.147 1.00 52.72 174 LEU A C 1
ATOM 1377 O O . LEU A 1 174 ? 42.896 7.913 -39.288 1.00 52.72 174 LEU A O 1
ATOM 1381 N N . ASP A 1 175 ? 42.252 9.573 -40.677 1.00 45.66 175 ASP A N 1
ATOM 1382 C CA . ASP A 1 175 ? 40.783 9.444 -40.675 1.00 45.66 175 ASP A CA 1
ATOM 1383 C C . ASP A 1 175 ? 39.977 9.486 -39.365 1.00 45.66 175 ASP A C 1
ATOM 1385 O O . ASP A 1 175 ? 39.136 8.631 -39.097 1.00 45.66 175 ASP A O 1
ATOM 1389 N N . LEU A 1 176 ? 40.070 10.595 -38.619 1.00 44.50 176 LEU A N 1
ATOM 1390 C CA . LEU A 1 176 ? 39.099 10.921 -37.557 1.00 44.50 176 LEU A CA 1
ATOM 1391 C C . LEU A 1 176 ? 38.204 12.135 -37.870 1.00 44.50 176 LEU A C 1
ATOM 1393 O O . LEU A 1 176 ? 37.673 12.778 -36.972 1.00 44.50 176 LEU A O 1
ATOM 1397 N N . ALA A 1 177 ? 37.996 12.443 -39.151 1.00 42.66 177 ALA A N 1
ATOM 1398 C CA . ALA A 1 177 ? 36.866 13.272 -39.586 1.00 42.66 177 ALA A CA 1
ATOM 1399 C C . ALA A 1 177 ? 35.587 12.433 -39.831 1.00 42.66 177 ALA A C 1
ATOM 1401 O O . ALA A 1 177 ? 34.513 12.994 -40.040 1.00 42.66 177 ALA A O 1
ATOM 1402 N N . GLY A 1 178 ? 35.686 11.095 -39.793 1.00 42.06 178 GLY A N 1
ATOM 1403 C CA . GLY A 1 178 ? 34.597 10.169 -40.136 1.00 42.06 178 GLY A CA 1
ATOM 1404 C C . GLY A 1 178 ? 33.721 9.687 -38.973 1.00 42.06 178 GLY A C 1
ATOM 1405 O O . GLY A 1 178 ? 32.607 9.236 -39.212 1.00 42.06 178 GLY A O 1
ATOM 1406 N N . VAL A 1 179 ? 34.168 9.797 -37.716 1.00 47.53 179 VAL A N 1
ATOM 1407 C CA . VAL A 1 179 ? 33.470 9.175 -36.562 1.00 47.53 179 VAL A CA 1
ATOM 1408 C C . VAL A 1 179 ? 32.486 10.128 -35.859 1.00 47.53 179 VAL A C 1
ATOM 1410 O O . VAL A 1 179 ? 31.691 9.709 -35.025 1.00 47.53 179 VAL A O 1
ATOM 1413 N N . LEU A 1 180 ? 32.460 11.410 -36.240 1.00 44.78 180 LEU A N 1
ATOM 1414 C CA . LEU A 1 180 ? 31.468 12.389 -35.772 1.00 44.78 180 LEU A CA 1
ATOM 1415 C C . LEU A 1 180 ? 30.714 13.041 -36.937 1.00 44.78 180 LEU A C 1
ATOM 1417 O O . LEU A 1 180 ? 30.633 14.264 -37.042 1.00 44.78 180 LEU A O 1
ATOM 1421 N N . ARG A 1 181 ? 30.088 12.229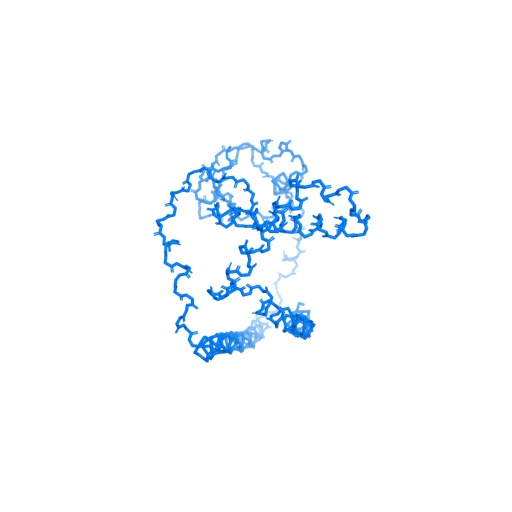 -37.792 1.00 38.91 181 ARG A N 1
ATOM 1422 C CA . ARG A 1 181 ? 28.853 12.656 -38.457 1.00 38.91 181 ARG A CA 1
ATOM 1423 C C . ARG A 1 181 ? 27.696 1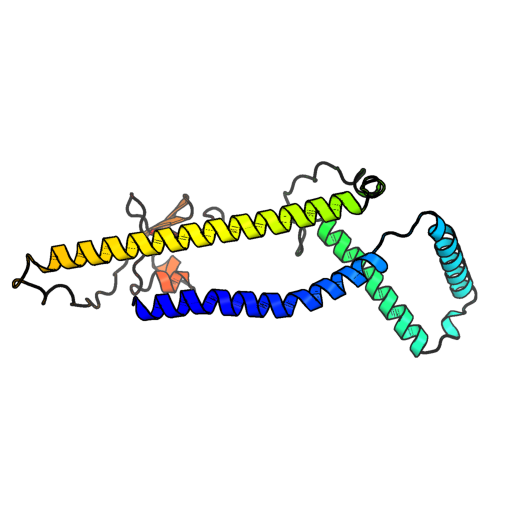1.979 -37.743 1.00 38.91 181 ARG A C 1
ATOM 1425 O O . ARG A 1 181 ? 27.427 10.805 -37.943 1.00 38.91 181 ARG A O 1
ATOM 1432 N N . LYS A 1 182 ? 27.025 12.758 -36.896 1.00 44.56 182 LYS A N 1
ATOM 1433 C CA . LYS A 1 182 ? 25.620 12.557 -36.559 1.00 44.56 182 LYS A CA 1
ATOM 1434 C C . LYS A 1 182 ? 24.870 12.470 -37.893 1.00 44.56 182 LYS A C 1
ATOM 1436 O O . LYS A 1 182 ? 24.695 13.494 -38.550 1.00 44.56 182 LYS A O 1
ATOM 1441 N N . SER A 1 183 ? 24.542 11.264 -38.349 1.00 37.69 183 SER A N 1
ATOM 1442 C CA . SER A 1 183 ? 23.531 11.110 -39.381 1.00 37.69 183 SER A CA 1
ATOM 1443 C C . SER A 1 183 ? 22.197 11.318 -38.683 1.00 37.69 183 SER A C 1
ATOM 1445 O O . SER A 1 183 ? 21.756 10.505 -37.875 1.00 37.69 183 SER A O 1
ATOM 1447 N N . ASP A 1 184 ? 21.570 12.450 -38.978 1.00 48.44 184 ASP A N 1
ATOM 1448 C CA . ASP A 1 184 ? 20.127 12.631 -38.868 1.00 48.44 184 ASP A CA 1
ATOM 1449 C C . ASP A 1 184 ? 19.432 11.688 -39.883 1.00 48.44 184 ASP A C 1
ATOM 1451 O O . ASP A 1 184 ? 18.702 12.124 -40.768 1.00 48.44 184 ASP A O 1
ATOM 1455 N N . GLU A 1 185 ? 19.729 10.387 -39.817 1.00 54.81 185 GLU A N 1
ATOM 1456 C CA . GLU A 1 185 ? 19.014 9.346 -40.544 1.00 54.81 185 GLU A CA 1
ATOM 1457 C C . GLU A 1 185 ? 17.861 8.909 -39.652 1.00 54.81 185 GLU A C 1
ATOM 1459 O O . GLU A 1 185 ? 18.015 8.140 -38.703 1.00 54.81 185 GLU A O 1
ATOM 1464 N N . GLU A 1 186 ? 16.695 9.481 -39.932 1.00 58.53 186 GLU A N 1
ATOM 1465 C CA . GLU A 1 186 ? 15.430 9.010 -39.393 1.00 58.53 186 GLU A CA 1
ATOM 1466 C C . GLU A 1 186 ? 15.315 7.509 -39.701 1.00 58.53 186 GLU A C 1
ATOM 1468 O O . GLU A 1 186 ? 15.337 7.102 -40.865 1.00 58.53 186 GLU A O 1
ATOM 1473 N N . ILE A 1 187 ? 15.264 6.668 -38.664 1.00 71.19 187 ILE A N 1
ATOM 1474 C CA . ILE A 1 187 ? 15.168 5.218 -38.848 1.00 71.19 187 ILE A CA 1
ATOM 1475 C C . ILE A 1 187 ? 13.804 4.934 -39.481 1.00 71.19 187 ILE A C 1
ATOM 1477 O O . ILE A 1 187 ? 12.770 4.985 -38.810 1.00 71.19 187 ILE A O 1
ATOM 1481 N N . VAL A 1 188 ? 13.801 4.653 -40.785 1.00 77.88 188 VAL A N 1
ATOM 1482 C CA . VAL A 1 188 ? 12.588 4.310 -41.529 1.00 77.88 188 VAL A CA 1
ATOM 1483 C C . VAL A 1 188 ? 12.193 2.884 -41.170 1.00 77.88 188 VAL A C 1
ATOM 1485 O O . VAL A 1 188 ? 12.881 1.921 -41.513 1.00 77.88 188 VAL A O 1
ATOM 1488 N N . PHE A 1 189 ? 11.075 2.744 -40.463 1.00 85.88 189 PHE A N 1
ATOM 1489 C CA . PHE A 1 189 ? 10.528 1.433 -40.139 1.00 85.88 189 PHE A CA 1
ATOM 1490 C C . PHE A 1 189 ? 9.742 0.851 -41.323 1.00 85.88 189 PHE A C 1
ATOM 1492 O O . PHE A 1 189 ? 9.001 1.584 -41.986 1.00 85.88 189 PHE A O 1
ATOM 1499 N N . PRO A 1 190 ? 9.852 -0.465 -41.580 1.00 87.62 190 PRO A N 1
ATOM 1500 C CA . PRO A 1 190 ? 8.987 -1.143 -42.538 1.00 87.62 190 PRO A CA 1
ATOM 1501 C C . PRO A 1 190 ? 7.521 -1.102 -42.079 1.00 87.62 190 PRO A C 1
ATOM 1503 O O . PRO A 1 190 ? 7.219 -0.952 -40.895 1.00 87.62 190 PRO A O 1
ATOM 1506 N N . ASN A 1 191 ? 6.589 -1.265 -43.023 1.00 88.19 191 ASN A N 1
ATOM 1507 C CA . ASN A 1 191 ? 5.155 -1.276 -42.713 1.00 88.19 191 ASN A CA 1
ATOM 1508 C C . ASN A 1 191 ? 4.747 -2.445 -41.811 1.00 88.19 191 ASN A C 1
ATOM 1510 O O . ASN A 1 191 ? 3.813 -2.293 -41.027 1.00 88.19 191 ASN A O 1
ATOM 1514 N N . VAL A 1 192 ? 5.432 -3.583 -41.936 1.00 93.44 192 VAL A N 1
ATOM 1515 C CA . VAL A 1 192 ? 5.256 -4.780 -41.109 1.00 93.44 192 VAL A CA 1
ATOM 1516 C C . VAL A 1 192 ? 6.493 -4.932 -40.237 1.00 93.44 192 VAL A C 1
ATOM 1518 O O . VAL A 1 192 ? 7.611 -4.814 -40.734 1.00 93.44 192 VAL A O 1
ATOM 1521 N N . ILE A 1 193 ? 6.280 -5.140 -38.943 1.00 93.81 193 ILE A N 1
ATOM 1522 C CA . ILE A 1 193 ? 7.309 -5.150 -37.910 1.00 93.81 193 ILE A CA 1
ATOM 1523 C C . ILE A 1 193 ? 7.126 -6.395 -37.053 1.00 93.81 193 ILE A C 1
ATOM 1525 O O . ILE A 1 193 ? 6.031 -6.647 -36.543 1.00 93.81 193 ILE A O 1
ATOM 1529 N N . ASP A 1 194 ? 8.231 -7.105 -36.854 1.00 95.31 194 ASP A N 1
ATOM 1530 C CA . ASP A 1 194 ? 8.317 -8.254 -35.966 1.00 95.31 194 ASP A CA 1
ATOM 1531 C C . ASP A 1 194 ? 8.903 -7.845 -34.607 1.00 95.31 194 ASP A C 1
ATOM 1533 O O . ASP A 1 194 ? 9.920 -7.143 -34.509 1.00 95.31 194 ASP A O 1
ATOM 1537 N N . LEU A 1 195 ? 8.215 -8.262 -33.549 1.00 94.56 195 LEU A N 1
ATOM 1538 C CA . LEU A 1 195 ? 8.467 -7.891 -32.163 1.00 94.56 195 LEU A CA 1
ATOM 1539 C C . LEU A 1 195 ? 8.675 -9.141 -31.319 1.00 94.56 195 LEU A C 1
ATOM 1541 O O . LEU A 1 195 ? 7.916 -10.102 -31.433 1.00 94.56 195 LEU A O 1
ATOM 1545 N N . ASN A 1 196 ? 9.624 -9.067 -30.395 1.00 95.75 196 ASN A N 1
ATOM 1546 C CA . ASN A 1 196 ? 9.807 -10.042 -29.332 1.00 95.75 196 ASN A CA 1
ATOM 1547 C C . ASN A 1 196 ? 9.465 -9.387 -27.988 1.00 95.75 196 ASN A C 1
ATOM 1549 O O . ASN A 1 196 ? 10.186 -8.509 -27.512 1.00 95.75 196 ASN A O 1
ATOM 1553 N N . VAL A 1 197 ? 8.347 -9.787 -27.382 1.00 95.56 197 VAL A N 1
ATOM 1554 C CA . VAL A 1 197 ? 7.838 -9.213 -26.130 1.00 95.56 197 VAL A CA 1
ATOM 1555 C C . VAL A 1 197 ? 7.944 -10.247 -25.017 1.00 95.56 197 VAL A C 1
ATOM 1557 O O . VAL A 1 197 ? 7.100 -11.136 -24.902 1.00 95.56 197 VAL A O 1
ATOM 1560 N N . GLY A 1 198 ? 9.015 -10.167 -24.2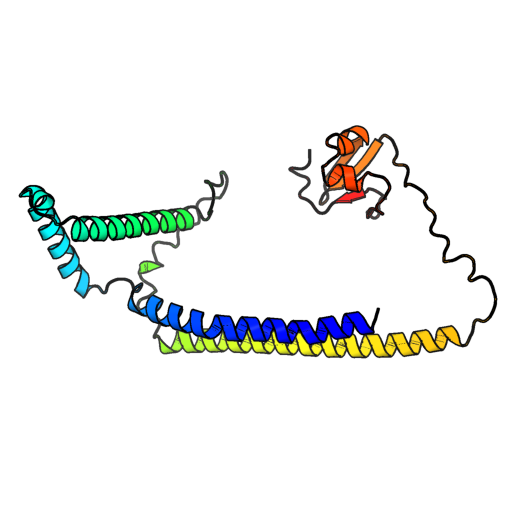24 1.00 91.75 198 GLY A N 1
ATOM 1561 C CA . GLY A 1 198 ? 9.282 -11.119 -23.139 1.00 91.75 198 GLY A CA 1
ATOM 1562 C C . GLY A 1 198 ? 9.308 -12.587 -23.588 1.00 91.75 198 GLY A C 1
ATOM 1563 O O . GLY A 1 198 ? 8.886 -13.457 -22.829 1.00 91.75 198 GLY A O 1
ATOM 1564 N N . GLY A 1 199 ? 9.744 -12.856 -24.826 1.00 91.00 199 GLY A N 1
ATOM 1565 C CA . GLY A 1 199 ? 9.788 -14.190 -25.436 1.00 91.00 199 GLY A CA 1
ATOM 1566 C C . GLY A 1 199 ? 8.579 -14.553 -26.307 1.00 91.00 199 GLY A C 1
ATOM 1567 O O . GLY A 1 199 ? 8.567 -15.630 -26.896 1.00 91.00 199 GLY A O 1
ATOM 1568 N N . TYR A 1 200 ? 7.563 -13.690 -26.407 1.00 94.06 200 TYR A N 1
ATOM 1569 C CA . TYR A 1 200 ? 6.434 -13.881 -27.323 1.00 94.06 200 TYR A CA 1
ATOM 1570 C C . TYR A 1 200 ? 6.662 -13.113 -28.624 1.00 94.06 200 TYR A C 1
ATOM 1572 O O . TYR A 1 200 ? 6.906 -11.906 -28.601 1.00 94.06 200 TYR A O 1
ATOM 1580 N N . HIS A 1 201 ? 6.542 -13.803 -29.757 1.00 94.38 201 HIS A N 1
ATOM 1581 C CA . HIS A 1 201 ? 6.741 -13.211 -31.077 1.00 94.38 201 HIS A CA 1
ATOM 1582 C C . HIS A 1 201 ? 5.426 -12.673 -31.646 1.00 94.38 201 HIS A C 1
ATOM 1584 O O . HIS A 1 201 ? 4.436 -13.401 -31.746 1.00 94.38 201 HIS A O 1
ATOM 1590 N N . TYR A 1 202 ? 5.429 -11.398 -32.032 1.00 94.81 202 TYR A N 1
ATOM 1591 C CA . TYR A 1 202 ? 4.294 -10.712 -32.643 1.00 94.81 202 TYR A CA 1
ATOM 1592 C C . TYR A 1 202 ? 4.705 -10.078 -33.962 1.00 94.81 202 TYR A C 1
ATOM 1594 O O . TYR A 1 202 ? 5.689 -9.350 -34.021 1.00 94.81 202 TYR A O 1
ATOM 1602 N N . THR A 1 203 ? 3.876 -10.258 -34.984 1.00 94.81 203 THR A N 1
ATOM 1603 C CA . THR A 1 203 ? 3.973 -9.516 -36.242 1.00 94.81 203 THR A CA 1
ATOM 1604 C C . THR A 1 203 ? 2.835 -8.504 -36.287 1.00 94.81 203 THR A C 1
ATOM 1606 O O . THR A 1 203 ? 1.663 -8.865 -36.163 1.00 94.81 203 THR A O 1
ATOM 1609 N N . THR A 1 204 ? 3.159 -7.223 -36.437 1.00 94.31 204 THR A N 1
ATOM 1610 C CA . THR A 1 204 ? 2.167 -6.137 -36.466 1.00 94.31 204 THR A CA 1
ATOM 1611 C C . THR A 1 204 ? 2.554 -5.054 -37.468 1.00 94.31 204 THR A C 1
ATOM 1613 O O . THR A 1 204 ? 3.609 -5.121 -38.092 1.00 94.31 204 THR A O 1
ATOM 1616 N N . SER A 1 205 ? 1.694 -4.051 -37.657 1.00 93.75 205 SER A N 1
ATOM 1617 C CA . SER A 1 205 ? 1.986 -2.927 -38.547 1.00 93.75 205 SER A CA 1
ATOM 1618 C C . SER A 1 205 ? 2.515 -1.706 -37.794 1.00 93.75 205 SER A C 1
ATOM 1620 O O . SER A 1 205 ? 2.131 -1.453 -36.648 1.00 93.75 205 SER A O 1
ATOM 1622 N N . LEU A 1 206 ? 3.321 -0.877 -38.465 1.00 93.06 206 LEU A N 1
ATOM 1623 C CA . LEU A 1 206 ? 3.776 0.405 -37.911 1.00 93.06 206 LEU A CA 1
ATOM 1624 C C . LEU A 1 206 ? 2.594 1.310 -37.519 1.00 93.06 206 LEU A C 1
ATOM 1626 O O . LEU A 1 206 ? 2.640 1.989 -36.494 1.00 93.06 206 LEU A O 1
ATOM 1630 N N . SER A 1 207 ? 1.509 1.279 -38.300 1.00 92.56 207 SER A N 1
ATOM 1631 C CA . SER A 1 207 ? 0.289 2.043 -38.011 1.00 92.56 207 SER A CA 1
ATOM 1632 C C . SER A 1 207 ? -0.393 1.597 -36.713 1.00 92.56 207 SER A C 1
ATOM 1634 O O . SER A 1 207 ? -0.913 2.426 -35.971 1.00 92.56 207 SER A O 1
ATOM 1636 N N . THR A 1 208 ? -0.327 0.303 -36.389 1.00 93.50 208 THR A N 1
ATOM 1637 C CA . THR A 1 208 ? -0.872 -0.257 -35.148 1.00 93.50 208 THR A CA 1
ATOM 1638 C C . THR A 1 208 ? -0.054 0.199 -33.942 1.00 93.50 208 THR A C 1
ATOM 1640 O O . THR A 1 208 ? -0.627 0.641 -32.948 1.00 93.50 208 THR A O 1
ATOM 1643 N N . LEU A 1 209 ? 1.278 0.166 -34.048 1.00 92.00 209 LEU A N 1
ATOM 1644 C CA . LEU A 1 209 ? 2.188 0.607 -32.982 1.00 92.00 209 LEU A CA 1
ATOM 1645 C C . LEU A 1 209 ? 2.133 2.117 -32.732 1.00 92.00 209 LEU A C 1
ATOM 1647 O O . LEU A 1 209 ? 2.351 2.567 -31.609 1.00 92.00 209 LEU A O 1
ATOM 1651 N N . ARG A 1 210 ? 1.803 2.894 -33.768 1.00 92.12 210 ARG A N 1
ATOM 1652 C CA . ARG A 1 210 ? 1.653 4.354 -33.708 1.00 92.12 210 ARG A CA 1
ATOM 1653 C C . ARG A 1 210 ? 0.205 4.829 -33.572 1.00 92.12 210 ARG A C 1
ATOM 1655 O O . ARG A 1 210 ? -0.030 6.030 -33.624 1.00 92.12 210 ARG A O 1
ATOM 1662 N N . LYS A 1 211 ? -0.759 3.922 -33.365 1.00 91.94 211 LYS A N 1
ATOM 1663 C CA . LYS A 1 211 ? -2.197 4.246 -33.307 1.00 91.94 211 LYS A CA 1
ATOM 1664 C C . LYS A 1 211 ? -2.528 5.346 -32.293 1.00 91.94 211 LYS A C 1
ATOM 1666 O O . LYS A 1 211 ? -3.411 6.160 -32.538 1.00 91.94 211 LYS A O 1
ATOM 1671 N N . TYR A 1 212 ? -1.837 5.343 -31.155 1.00 92.75 212 TYR A N 1
ATOM 1672 C CA . TYR A 1 212 ? -1.942 6.377 -30.131 1.00 92.75 212 TYR A CA 1
ATOM 1673 C C . TYR A 1 212 ? -0.642 7.180 -30.111 1.00 92.75 212 TYR A C 1
ATOM 1675 O O . TYR A 1 212 ? 0.342 6.726 -29.528 1.00 92.75 212 TYR A O 1
ATOM 1683 N N . GLU A 1 213 ? -0.635 8.348 -30.754 1.00 88.38 213 GLU A N 1
ATOM 1684 C CA . GLU A 1 213 ? 0.577 9.143 -31.017 1.00 88.38 213 GLU A CA 1
ATOM 1685 C C . GLU A 1 213 ? 1.329 9.568 -29.743 1.00 88.38 213 GLU A C 1
ATOM 1687 O O . GLU A 1 213 ? 2.558 9.573 -29.731 1.00 88.38 213 GLU A O 1
ATOM 1692 N N . ASP A 1 214 ? 0.603 9.815 -28.649 1.00 88.81 214 ASP A N 1
ATOM 1693 C CA . ASP A 1 214 ? 1.173 10.199 -27.349 1.00 88.81 214 ASP A CA 1
ATOM 1694 C C . ASP A 1 214 ? 1.641 9.003 -26.500 1.00 88.81 214 ASP A C 1
ATOM 1696 O O . ASP A 1 214 ? 2.143 9.165 -25.385 1.00 88.81 214 ASP A O 1
ATOM 1700 N N . SER A 1 215 ? 1.457 7.773 -26.988 1.00 90.31 215 SER A N 1
ATOM 1701 C CA . SER A 1 215 ? 1.881 6.581 -26.256 1.00 90.31 215 SER A CA 1
ATOM 1702 C C . SER A 1 215 ? 3.395 6.393 -26.332 1.00 90.31 215 SER A C 1
ATOM 1704 O O . SER A 1 215 ? 4.037 6.653 -27.349 1.00 90.31 215 SER A O 1
ATOM 1706 N N . MET A 1 216 ? 3.980 5.844 -25.266 1.00 87.50 216 MET A N 1
ATOM 1707 C CA . MET A 1 216 ? 5.403 5.489 -25.249 1.00 87.50 216 MET A CA 1
ATOM 1708 C C . MET A 1 216 ? 5.777 4.536 -26.395 1.00 87.50 216 MET A C 1
ATOM 1710 O O . MET A 1 216 ? 6.880 4.625 -26.925 1.00 87.50 216 MET A O 1
ATOM 1714 N N . LEU A 1 217 ? 4.846 3.676 -26.823 1.00 90.06 217 LEU A N 1
ATOM 1715 C CA . LEU A 1 217 ? 5.040 2.777 -27.956 1.00 90.06 217 LEU A CA 1
ATOM 1716 C C . LEU A 1 217 ? 5.172 3.563 -29.270 1.00 90.06 217 LEU A C 1
ATOM 1718 O O . LEU A 1 217 ? 6.149 3.387 -29.990 1.00 90.06 217 LEU A O 1
ATOM 1722 N N . ALA A 1 218 ? 4.279 4.518 -29.538 1.00 88.94 218 ALA A N 1
ATOM 1723 C CA . ALA A 1 218 ? 4.393 5.386 -30.711 1.00 88.94 218 ALA A CA 1
ATOM 1724 C C . ALA A 1 218 ? 5.695 6.207 -30.709 1.00 88.94 218 ALA A C 1
ATOM 1726 O O . ALA A 1 218 ? 6.321 6.385 -31.755 1.00 88.94 218 ALA A O 1
ATOM 1727 N N . VAL A 1 219 ? 6.148 6.650 -29.530 1.00 89.25 219 VAL A N 1
ATOM 1728 C CA . VAL A 1 219 ? 7.428 7.353 -29.361 1.00 89.25 219 VAL A CA 1
ATOM 1729 C C . VAL A 1 219 ? 8.619 6.443 -29.680 1.00 89.25 219 VAL A C 1
ATOM 1731 O O . VAL A 1 219 ? 9.521 6.875 -30.402 1.00 89.25 219 VAL A O 1
ATOM 1734 N N . MET A 1 220 ? 8.622 5.191 -29.214 1.00 88.75 220 MET A N 1
ATOM 1735 C CA . MET A 1 220 ? 9.671 4.209 -29.532 1.00 88.75 220 MET A CA 1
ATOM 1736 C C . MET A 1 220 ? 9.783 3.965 -31.042 1.00 88.75 220 MET A C 1
ATOM 1738 O O . MET A 1 220 ? 10.888 3.941 -31.580 1.00 88.75 220 MET A O 1
ATOM 1742 N N . PHE A 1 221 ? 8.648 3.888 -31.739 1.00 91.44 221 PHE A N 1
ATOM 1743 C CA . PHE A 1 221 ? 8.576 3.681 -33.190 1.00 91.44 221 PHE A CA 1
ATOM 1744 C C . PHE A 1 221 ? 8.526 4.991 -34.001 1.00 91.44 221 PHE A C 1
ATOM 1746 O O . PHE A 1 221 ? 8.083 5.003 -35.149 1.00 91.44 221 PHE A O 1
ATOM 1753 N N . SER A 1 222 ? 9.004 6.105 -33.429 1.00 85.00 222 SER A N 1
ATOM 1754 C CA . SER A 1 222 ? 9.047 7.417 -34.104 1.00 85.00 222 SER A CA 1
ATOM 1755 C C . SER A 1 222 ? 10.261 7.630 -35.015 1.00 85.00 222 SER A C 1
ATOM 1757 O O . SER A 1 222 ? 10.393 8.693 -35.603 1.00 85.00 222 SER A O 1
ATOM 1759 N N . GLY A 1 223 ? 11.176 6.662 -35.094 1.00 82.00 223 GLY A N 1
ATOM 1760 C CA . GLY A 1 223 ? 12.394 6.735 -35.918 1.00 82.00 223 GLY A CA 1
ATOM 1761 C C . GLY A 1 223 ? 13.546 7.503 -35.263 1.00 82.00 223 GLY A C 1
ATOM 1762 O O . GLY A 1 223 ? 14.644 7.564 -35.806 1.00 82.00 223 GLY A O 1
ATOM 1763 N N . ARG A 1 224 ? 13.307 8.062 -34.069 1.00 76.12 224 ARG A N 1
ATOM 1764 C CA . ARG A 1 224 ? 14.254 8.907 -33.320 1.00 76.12 224 ARG A CA 1
ATOM 1765 C C . ARG A 1 224 ? 15.057 8.159 -32.256 1.00 76.12 224 ARG A C 1
ATOM 1767 O O . ARG A 1 224 ? 15.952 8.740 -31.649 1.00 76.12 224 ARG A O 1
ATOM 1774 N N . TYR A 1 225 ? 14.714 6.900 -31.997 1.00 81.88 225 TYR A N 1
ATOM 1775 C CA . TYR A 1 225 ? 15.333 6.080 -30.961 1.00 81.88 225 TYR A CA 1
ATOM 1776 C C . TYR A 1 225 ? 15.895 4.801 -31.567 1.00 81.88 225 TYR A C 1
ATOM 1778 O O . TYR A 1 225 ? 15.237 4.138 -32.367 1.00 81.88 225 TYR A O 1
ATOM 1786 N N . GLN A 1 226 ? 17.104 4.438 -31.148 1.00 80.81 226 GLN A N 1
ATOM 1787 C CA . GLN A 1 226 ? 17.703 3.159 -31.497 1.00 80.81 226 GLN A CA 1
ATOM 1788 C C . GLN A 1 226 ? 17.083 2.065 -30.621 1.00 80.81 226 GLN A C 1
ATOM 1790 O O . GLN A 1 226 ? 17.209 2.097 -29.397 1.00 80.81 226 GLN A O 1
ATOM 1795 N N . LEU A 1 227 ? 16.379 1.122 -31.248 1.00 86.81 227 LEU A N 1
ATOM 1796 C CA . LEU A 1 227 ? 15.709 0.018 -30.561 1.00 86.81 227 LEU A CA 1
ATOM 1797 C C . LEU A 1 227 ? 16.623 -1.206 -30.473 1.00 86.81 227 LEU A C 1
ATOM 1799 O O . LEU A 1 227 ? 17.360 -1.511 -31.413 1.00 86.81 227 LEU A O 1
ATOM 1803 N N . VAL A 1 228 ? 16.552 -1.905 -29.340 1.00 89.69 228 VAL A N 1
ATOM 1804 C CA . VAL A 1 228 ? 17.271 -3.162 -29.108 1.00 89.69 228 VAL A CA 1
ATOM 1805 C C . VAL A 1 228 ? 16.625 -4.266 -29.939 1.00 89.69 228 VAL A C 1
ATOM 1807 O O . VAL A 1 228 ? 15.400 -4.325 -30.056 1.00 89.69 228 VAL A O 1
ATOM 1810 N N . ARG A 1 229 ? 17.456 -5.130 -30.520 1.00 89.31 229 ARG A N 1
ATOM 1811 C CA . ARG A 1 229 ? 17.021 -6.294 -31.289 1.00 89.31 229 ARG A CA 1
ATOM 1812 C C . ARG A 1 229 ? 17.576 -7.569 -30.667 1.00 89.31 229 ARG A C 1
ATOM 1814 O O . ARG A 1 229 ? 18.640 -7.516 -30.050 1.00 89.31 229 ARG A O 1
ATOM 1821 N N . ASP A 1 230 ? 16.847 -8.668 -30.797 1.00 90.19 230 ASP A N 1
ATOM 1822 C CA . ASP A 1 230 ? 17.318 -9.995 -30.396 1.00 90.19 230 ASP A CA 1
ATOM 1823 C C . ASP A 1 230 ? 18.294 -10.595 -31.430 1.00 90.19 230 ASP A C 1
ATOM 1825 O O . ASP A 1 230 ? 18.640 -9.957 -32.429 1.00 90.19 230 ASP A O 1
ATOM 1829 N N . GLU A 1 231 ? 18.773 -11.815 -31.171 1.00 89.31 231 GLU A N 1
ATOM 1830 C CA . GLU A 1 231 ? 19.711 -12.540 -32.046 1.00 89.31 231 GLU A CA 1
ATOM 1831 C C . GLU A 1 231 ? 19.134 -12.815 -33.447 1.00 89.31 231 GLU A C 1
ATOM 1833 O O . GLU A 1 231 ? 19.882 -12.978 -34.410 1.00 89.31 231 GLU A O 1
ATOM 1838 N N . GLU A 1 232 ? 17.806 -12.819 -33.567 1.00 84.81 232 GLU A N 1
ATOM 1839 C CA . GLU A 1 232 ? 17.051 -13.077 -34.795 1.00 84.81 232 GLU A CA 1
ATOM 1840 C C . GLU A 1 232 ? 16.700 -11.772 -35.540 1.00 84.81 232 GLU A C 1
ATOM 1842 O O . GLU A 1 232 ? 16.264 -11.798 -36.691 1.00 84.81 232 GLU A O 1
ATOM 1847 N N . GLY A 1 233 ? 16.962 -10.614 -34.924 1.00 86.69 233 GLY A N 1
ATOM 1848 C CA . GLY A 1 233 ? 16.760 -9.288 -35.500 1.00 86.69 233 GLY A CA 1
ATOM 1849 C C . GLY A 1 233 ? 15.387 -8.666 -35.224 1.00 86.69 233 GLY A C 1
ATOM 1850 O O . GLY A 1 233 ? 15.127 -7.565 -35.734 1.00 86.69 233 GLY A O 1
ATOM 1851 N N . HIS A 1 234 ? 14.539 -9.307 -34.413 1.00 90.88 234 HIS A N 1
ATOM 1852 C CA . HIS A 1 234 ? 13.248 -8.776 -33.971 1.00 90.88 234 HIS A CA 1
ATOM 1853 C C . HIS A 1 234 ? 13.438 -7.710 -32.894 1.00 90.88 234 HIS A C 1
ATOM 1855 O O . HIS A 1 234 ? 14.374 -7.757 -32.097 1.00 90.88 234 HIS A O 1
ATOM 1861 N N . ILE A 1 235 ? 12.537 -6.729 -32.841 1.00 92.44 235 ILE A N 1
ATOM 1862 C CA . ILE A 1 235 ? 12.634 -5.641 -31.861 1.00 92.44 235 ILE A CA 1
ATOM 1863 C C . ILE A 1 235 ? 12.203 -6.151 -30.484 1.00 92.44 235 ILE A C 1
ATOM 1865 O O . ILE A 1 235 ? 11.067 -6.594 -30.312 1.00 92.44 235 ILE A O 1
ATOM 1869 N N . PHE A 1 236 ? 13.101 -6.055 -29.502 1.00 94.56 236 PHE A N 1
ATOM 1870 C CA . PHE A 1 236 ? 12.892 -6.611 -28.168 1.00 94.56 236 PHE A CA 1
ATOM 1871 C C . PHE A 1 236 ? 12.225 -5.613 -27.212 1.00 94.56 236 PHE A C 1
ATOM 1873 O O . PHE A 1 236 ? 12.663 -4.466 -27.072 1.00 94.56 236 PHE A O 1
ATOM 1880 N N . ILE A 1 237 ? 11.184 -6.069 -26.514 1.00 93.25 237 ILE A N 1
ATOM 1881 C CA . ILE A 1 237 ? 10.464 -5.327 -25.477 1.00 93.25 237 ILE A CA 1
ATOM 1882 C C . ILE A 1 237 ? 10.399 -6.185 -24.211 1.00 93.25 237 ILE A C 1
ATOM 1884 O O . ILE A 1 237 ? 9.805 -7.262 -24.194 1.00 93.25 237 ILE A O 1
ATOM 1888 N N . ASP A 1 238 ? 10.948 -5.664 -23.116 1.00 93.62 238 ASP A N 1
ATOM 1889 C CA . ASP A 1 238 ? 10.958 -6.323 -21.806 1.00 93.62 238 ASP A CA 1
ATOM 1890 C C . ASP A 1 238 ? 9.602 -6.169 -21.083 1.00 93.62 238 ASP A C 1
ATOM 1892 O O . ASP A 1 238 ? 9.430 -5.381 -20.146 1.00 93.62 238 ASP A O 1
ATOM 1896 N N . ARG A 1 239 ? 8.574 -6.852 -21.598 1.00 91.25 239 ARG A N 1
ATOM 1897 C CA . ARG A 1 239 ? 7.207 -6.889 -21.052 1.00 91.25 239 ARG A CA 1
ATOM 1898 C C . ARG A 1 239 ? 6.614 -8.292 -21.146 1.00 91.25 239 ARG A C 1
ATOM 1900 O O . ARG A 1 239 ? 7.075 -9.114 -21.922 1.00 91.25 239 ARG A O 1
ATOM 1907 N N . ASP A 1 240 ? 5.566 -8.553 -20.364 1.00 91.00 240 ASP A N 1
ATOM 1908 C CA . ASP A 1 240 ? 4.826 -9.817 -20.433 1.00 91.00 240 ASP A CA 1
ATOM 1909 C C . ASP A 1 240 ? 4.021 -9.886 -21.740 1.00 91.00 240 ASP A C 1
ATOM 1911 O O . ASP A 1 240 ? 3.014 -9.188 -21.896 1.00 91.00 240 ASP A O 1
ATOM 1915 N N . GLY A 1 241 ? 4.470 -10.729 -22.672 1.00 91.94 241 GLY A N 1
ATOM 1916 C CA . GLY A 1 241 ? 3.821 -10.908 -23.966 1.00 91.94 241 GLY A CA 1
ATOM 1917 C C . GLY A 1 241 ? 2.363 -11.349 -23.856 1.00 91.94 241 GLY A C 1
ATOM 1918 O O . GLY A 1 241 ? 1.536 -10.897 -24.640 1.00 91.94 241 GLY A O 1
ATOM 1919 N N . LYS A 1 242 ? 1.976 -12.105 -22.818 1.00 91.88 242 LYS A N 1
ATOM 1920 C CA . LYS A 1 242 ? 0.597 -12.602 -22.658 1.00 91.88 242 LYS A CA 1
ATOM 1921 C C . LYS A 1 242 ? -0.468 -11.496 -22.698 1.00 91.88 242 LYS A C 1
ATOM 1923 O O . LYS A 1 242 ? -1.587 -11.757 -23.135 1.00 91.88 242 LYS A O 1
ATOM 1928 N N . TYR A 1 243 ? -0.138 -10.292 -22.230 1.00 90.44 243 TYR A N 1
ATOM 1929 C CA . TYR A 1 243 ? -1.054 -9.144 -22.169 1.00 90.44 243 TYR A CA 1
ATOM 1930 C C . TYR A 1 243 ? -0.775 -8.079 -23.238 1.00 90.44 243 TYR A C 1
ATOM 1932 O O . TYR A 1 243 ? -1.329 -6.984 -23.160 1.00 90.44 243 TYR A O 1
ATOM 1940 N N . PHE A 1 244 ? 0.124 -8.355 -24.183 1.00 86.31 244 PHE A N 1
ATOM 1941 C CA . PHE A 1 244 ? 0.565 -7.380 -25.177 1.00 86.31 244 PHE A CA 1
ATOM 1942 C C . PHE A 1 244 ? -0.373 -7.264 -26.390 1.00 86.31 244 PHE A C 1
ATOM 1944 O O . PHE A 1 244 ? -0.448 -6.192 -26.988 1.00 86.31 244 PHE A O 1
ATOM 1951 N N . GLY A 1 245 ? -1.051 -8.359 -26.755 1.00 74.12 245 GLY A N 1
ATOM 1952 C CA . GLY A 1 245 ? -1.966 -8.439 -27.904 1.00 74.12 245 GLY A CA 1
ATOM 1953 C C . GLY A 1 245 ? -3.351 -7.849 -27.670 1.00 74.12 245 GLY A C 1
ATOM 1954 O O . GLY A 1 245 ? -3.791 -7.789 -26.500 1.00 74.12 245 GLY A O 1
#

Foldseek 3Di:
DVVVVVVCVVVVVVVVVVVCVVVVVVVVVVVVCCCVPVDDDDPVCVVVVVVVVVVVVVCVVVVVVVVDDPVRVVVVVVVVVVVVVVVVVVVCVCQVHPDDRDPPDDRDPDPVVCPVPVVPPPDPVVVCVVCVCCVVVVVVVVVVVVVVVVVVVVVVVVVVVVVVVVVVVPDPDDDPVPPPDPPPPQQDDDQWAWEQECNDIDIDGLCVQCVPVPDPSVVCSRSPDDFDADPVGHGYHDHDPVPVD

pLDDT: mean 72.27, std 17.32, range [37.69, 95.75]

Secondary structure (DSSP, 8-state):
-HHHHHHHHHHHHHHHHHHHHHHHHHHHHHHHHHHHHSSPPPTTTHHHHHHHHHHHHHHHHTTGGGG--HHHHHHHHHHHHHHHHHHHHHHHHHHT-SSS--TTPPPP---TTTTTTTTSS--HHHHHHHHHHHHHHHHHHHHHHHHHHHHHHHHHHHHHHHHHHHHTTS--SS--SSTT----------SEEEEEETTEEEEEEHHHHTSSTTSHHHHHTSSSSPPPB-TTSPEEE-S-GGGT-

InterPro domains:
  IPR003131 Potassium channel tetramerisation-type BTB domain [PF02214] (193-244)
  IPR006808 ATP synthase F0 complex subunit G, mitochondrial [PF04718] (12-102)
  IPR011333 SKP1/BTB/POZ domain superfamily [G3DSA:3.30.710.10] (182-245)
  IPR011333 SKP1/BTB/POZ domain superfamily [SSF54695] (191-245)

Radius of gyration: 31.8 Å; chains: 1; bounding box: 82×40×75 Å

Sequence (245 aa):
MAAIVNKITTTAPQIASGVARFAQPKLKRFWYFARVELRPPMPGEFGAVQQGFQNLVKSATTQGWRNLTVKQLGLNTLVGIEVICWFYIGECIGKGSIVGYRPGRAPLPAPYKYFIYDMAELNETFLVHSLRANISDGIDDHLERVEKSIKDIQSKTIVEANSTERQHRLQTPLDLAGVLRKSDEEIVFPNVIDLNVGGYHYTTSLSTLRKYEDSMLAVMFSGRYQLVRDEEGHIFIDRDGKYFG

Organism: NCBI:txid1234261